Protein AF-A0A5E4QZ12-F1 (afdb_monomer_lite)

Secondary structure (DSSP, 8-state):
-PPPPGGGTTT----S--S-TT-EEEEE-SS-TT-EEEEES---TTS-----TTS-EEEETTEEEE--TT--EEEPPBS-STTS--B---EEEPPSSSPPPTT-----B--TT-EEE-SS-EEE---HHHHHTSPPHHHHHHHHHHHHHT-PBPTTT-PBP---S---SS---TTPPEE-TTT--EE----PPPP-

Radius of gyration: 23.27 Å; chains: 1; bounding box: 55×40×64 Å

Structure (mmCIF, N/CA/C/O backbone):
data_AF-A0A5E4QZ12-F1
#
_entry.id   AF-A0A5E4QZ12-F1
#
loop_
_atom_site.group_PDB
_atom_site.id
_atom_site.type_symbol
_atom_site.label_atom_id
_atom_site.label_alt_id
_atom_site.label_comp_id
_atom_site.label_asym_id
_atom_site.label_entity_id
_atom_site.label_seq_id
_atom_site.pdbx_PDB_ins_code
_atom_site.Cartn_x
_atom_site.Cartn_y
_atom_site.Cartn_z
_atom_site.occupancy
_atom_site.B_iso_or_equiv
_atom_site.auth_seq_id
_atom_site.auth_comp_id
_atom_site.auth_asym_id
_atom_site.auth_atom_id
_atom_site.pdbx_PDB_model_num
ATOM 1 N N . MET A 1 1 ? -0.687 12.364 -1.665 1.00 80.31 1 MET A N 1
ATOM 2 C CA . MET A 1 1 ? -0.370 13.372 -0.634 1.00 80.31 1 MET A CA 1
ATOM 3 C C . MET A 1 1 ? 0.069 12.611 0.592 1.00 80.31 1 MET A C 1
ATOM 5 O O . MET A 1 1 ? -0.496 11.553 0.842 1.00 80.31 1 MET A O 1
ATOM 9 N N . ASP A 1 2 ? 1.090 13.106 1.273 1.00 84.88 2 ASP A N 1
ATOM 10 C CA . ASP A 1 2 ? 1.665 12.486 2.462 1.00 84.88 2 ASP A CA 1
ATOM 11 C C . ASP A 1 2 ? 0.645 12.447 3.596 1.00 84.88 2 ASP A C 1
ATOM 13 O O . ASP A 1 2 ? -0.195 13.345 3.731 1.00 84.88 2 ASP A O 1
ATOM 17 N N . THR A 1 3 ? 0.715 11.392 4.400 1.00 83.56 3 THR A N 1
ATOM 18 C CA . THR A 1 3 ? -0.118 11.253 5.588 1.00 83.56 3 THR A CA 1
ATOM 19 C C . THR A 1 3 ? 0.286 12.317 6.606 1.00 83.56 3 THR A C 1
ATOM 21 O O . THR A 1 3 ? 1.448 12.413 6.999 1.00 83.56 3 THR A O 1
ATOM 24 N N . VAL A 1 4 ? -0.680 13.110 7.066 1.00 79.44 4 VAL A N 1
ATOM 25 C CA . VAL A 1 4 ? -0.488 14.053 8.175 1.00 79.44 4 VAL A CA 1
ATOM 26 C C . VAL A 1 4 ? -0.871 13.351 9.473 1.00 79.44 4 VAL A C 1
ATOM 28 O O . VAL A 1 4 ? -1.908 12.691 9.541 1.00 79.44 4 VAL A O 1
ATOM 31 N N . ALA A 1 5 ? -0.037 13.480 10.504 1.00 72.25 5 ALA A N 1
ATOM 32 C CA . ALA A 1 5 ? -0.354 12.950 11.825 1.00 72.25 5 ALA A CA 1
ATOM 33 C C . ALA A 1 5 ? -1.646 13.594 12.367 1.00 72.25 5 ALA A C 1
ATOM 35 O O . ALA A 1 5 ? -1.855 14.802 12.227 1.00 72.25 5 ALA A O 1
ATOM 36 N N . GLY A 1 6 ? -2.530 12.780 12.953 1.00 61.78 6 GLY A N 1
ATOM 37 C CA . GLY A 1 6 ? -3.892 13.195 13.317 1.00 61.78 6 GLY A CA 1
ATOM 38 C C . GLY A 1 6 ? -3.967 14.335 14.341 1.00 61.78 6 GLY A C 1
ATOM 39 O O . GLY A 1 6 ? -4.944 15.078 14.352 1.00 61.78 6 GLY A O 1
ATOM 40 N N . ASP A 1 7 ? -2.916 14.525 15.139 1.00 61.66 7 ASP A N 1
ATOM 41 C CA . ASP A 1 7 ? -2.742 15.615 16.105 1.00 61.66 7 ASP A CA 1
ATOM 42 C C . ASP A 1 7 ? -2.431 16.979 15.453 1.00 61.66 7 ASP A C 1
ATOM 44 O O . ASP A 1 7 ? -2.497 18.011 16.117 1.00 61.66 7 ASP A O 1
ATOM 48 N N . LYS A 1 8 ? -2.112 17.011 14.151 1.00 56.50 8 LYS A N 1
ATOM 49 C CA . LYS A 1 8 ? -1.691 18.220 13.414 1.00 56.50 8 LYS A CA 1
ATOM 50 C C . LYS A 1 8 ? -2.678 18.677 12.342 1.00 56.50 8 LYS A C 1
ATOM 52 O O . LYS A 1 8 ? -2.334 19.536 11.519 1.00 56.50 8 LYS A O 1
ATOM 57 N N . ASN A 1 9 ? -3.898 18.135 12.344 1.00 52.09 9 ASN A N 1
ATOM 58 C CA . ASN A 1 9 ? -4.944 18.524 11.400 1.00 52.09 9 ASN A CA 1
ATOM 59 C C . ASN A 1 9 ? -5.177 20.048 11.444 1.00 52.09 9 ASN A C 1
ATOM 61 O O . ASN A 1 9 ? -5.643 20.597 12.437 1.00 52.09 9 ASN A O 1
ATOM 65 N N . GLY A 1 10 ? -4.822 20.734 10.353 1.00 56.69 10 GLY A N 1
ATOM 66 C CA . GLY A 1 10 ? -5.035 22.174 10.159 1.00 56.69 10 GLY A CA 1
ATOM 67 C C . GLY A 1 10 ? -3.824 23.087 10.400 1.00 56.69 10 GLY A C 1
ATOM 68 O O . GLY A 1 10 ? -3.845 24.214 9.910 1.00 56.69 10 GLY A O 1
ATOM 69 N N . GLN A 1 11 ? -2.758 22.632 11.073 1.00 55.78 11 GLN A N 1
ATOM 70 C CA . GLN A 1 11 ? -1.600 23.493 11.394 1.00 55.78 11 GLN A CA 1
ATOM 71 C C . GLN A 1 11 ? -0.345 23.223 10.552 1.00 55.78 11 GLN A C 1
ATOM 73 O O . GLN A 1 11 ? 0.511 24.097 10.434 1.00 55.78 11 GLN A O 1
ATOM 78 N N . SER A 1 12 ? -0.227 22.050 9.923 1.00 56.62 12 SER A N 1
ATOM 79 C CA . SER A 1 12 ? 0.957 21.698 9.134 1.00 56.62 12 SER A CA 1
ATOM 80 C C . SER A 1 12 ? 0.598 21.496 7.664 1.00 56.62 12 SER A C 1
ATOM 82 O O . SER A 1 12 ? -0.002 20.493 7.284 1.00 56.62 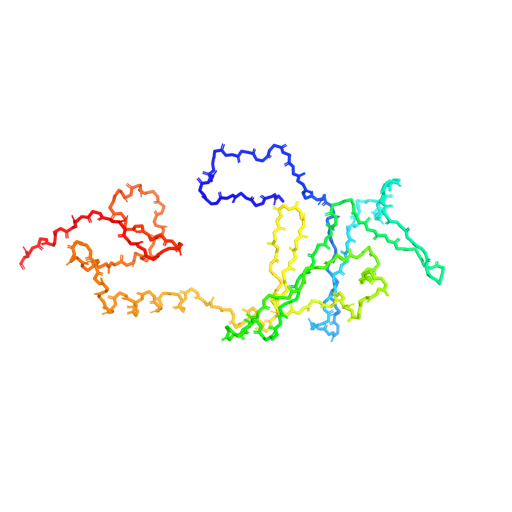12 SER A O 1
ATOM 84 N N . LYS A 1 13 ? 0.955 22.465 6.813 1.00 61.75 13 LYS A N 1
ATOM 85 C CA . LYS A 1 13 ? 0.995 22.237 5.364 1.00 61.75 13 LYS A CA 1
ATOM 86 C C . LYS A 1 13 ? 2.243 21.412 5.073 1.00 61.75 13 LYS A C 1
ATOM 88 O O . LYS A 1 13 ? 3.348 21.877 5.342 1.00 61.75 13 LYS A O 1
ATOM 93 N N . VAL A 1 14 ? 2.080 20.217 4.510 1.00 65.62 14 VAL A N 1
ATOM 94 C CA . VAL A 1 14 ? 3.208 19.465 3.946 1.00 65.62 14 VAL A CA 1
ATOM 95 C C . VAL A 1 14 ? 3.752 20.283 2.773 1.00 65.62 14 VAL A C 1
ATOM 97 O O . VAL A 1 14 ? 3.123 20.366 1.721 1.00 65.62 14 VAL A O 1
ATOM 100 N N . LEU A 1 15 ? 4.878 20.970 2.986 1.00 73.19 15 LEU A N 1
ATOM 101 C CA . LEU A 1 15 ? 5.484 21.857 1.984 1.00 73.19 15 LEU A CA 1
ATOM 102 C C . LEU A 1 15 ? 6.211 21.075 0.883 1.00 73.19 15 LEU A C 1
ATOM 104 O O . LEU A 1 15 ? 6.363 21.578 -0.229 1.00 73.19 15 LEU A O 1
ATOM 108 N N . GLN A 1 16 ? 6.658 19.856 1.188 1.00 82.06 16 GLN A N 1
ATOM 109 C CA . GLN A 1 16 ? 7.371 18.975 0.270 1.00 82.06 16 GLN A CA 1
ATOM 110 C C . GLN A 1 16 ? 6.879 17.543 0.466 1.00 82.06 16 GLN A C 1
ATOM 112 O O . GLN A 1 16 ? 6.862 17.047 1.588 1.00 82.06 16 GLN A O 1
ATOM 117 N N . SER A 1 17 ? 6.458 16.915 -0.629 1.00 88.44 17 SER A N 1
ATOM 118 C CA . SER A 1 17 ? 5.987 15.532 -0.652 1.00 88.44 17 SER A CA 1
ATOM 119 C C . SER A 1 17 ? 7.138 14.602 -1.002 1.00 88.44 17 SER A C 1
ATOM 121 O O . SER A 1 17 ? 7.875 14.882 -1.952 1.00 88.44 17 SER A O 1
ATOM 123 N N . THR A 1 18 ? 7.278 13.497 -0.272 1.00 91.19 18 THR A N 1
ATOM 124 C CA . THR A 1 18 ? 8.224 12.426 -0.629 1.00 91.19 18 THR A CA 1
ATOM 125 C C . THR A 1 18 ? 7.582 11.363 -1.524 1.00 91.19 18 THR A C 1
ATOM 127 O O . THR A 1 18 ? 8.287 10.565 -2.150 1.00 91.19 18 THR A O 1
ATOM 130 N N . ILE A 1 19 ? 6.254 11.408 -1.677 1.00 93.81 19 ILE A N 1
ATOM 131 C CA . ILE A 1 19 ? 5.505 10.519 -2.563 1.00 93.81 19 ILE A CA 1
ATOM 132 C C . ILE A 1 19 ? 5.752 10.902 -4.024 1.00 93.81 19 ILE A C 1
ATOM 134 O O . ILE A 1 19 ? 5.515 12.031 -4.462 1.00 93.81 19 ILE A O 1
ATOM 138 N N . SER A 1 20 ? 6.161 9.916 -4.820 1.00 93.38 20 SER A N 1
ATOM 139 C CA . SER A 1 20 ? 6.307 10.078 -6.267 1.00 93.38 20 SER A CA 1
ATOM 140 C C . SER A 1 20 ? 4.969 10.409 -6.939 1.00 93.38 20 SER A C 1
ATOM 142 O O . SER A 1 20 ? 3.945 9.795 -6.647 1.00 93.38 20 SER A O 1
ATOM 144 N N . ARG A 1 21 ? 4.974 11.331 -7.914 1.00 93.19 21 ARG A N 1
ATOM 145 C CA . ARG A 1 21 ? 3.762 11.724 -8.669 1.00 93.19 21 ARG A CA 1
ATOM 146 C C . ARG A 1 21 ? 3.057 10.527 -9.318 1.00 93.19 21 ARG A C 1
ATOM 148 O O . ARG A 1 21 ? 1.832 10.469 -9.329 1.00 93.19 21 ARG A O 1
ATOM 155 N N . PHE A 1 22 ? 3.842 9.587 -9.838 1.00 95.75 22 PHE A N 1
ATOM 156 C CA . PHE A 1 22 ? 3.384 8.326 -10.412 1.00 95.75 22 PHE A CA 1
ATOM 157 C C . PHE A 1 22 ? 4.062 7.180 -9.649 1.00 95.75 22 PHE A C 1
ATOM 159 O O . PHE A 1 22 ? 5.058 6.630 -10.108 1.00 95.75 22 PHE A O 1
ATOM 166 N N . ALA A 1 23 ? 3.591 6.903 -8.429 1.00 96.12 23 ALA A N 1
ATOM 167 C CA . ALA A 1 23 ? 4.311 6.054 -7.476 1.00 96.12 23 ALA A CA 1
ATOM 168 C C . ALA A 1 23 ? 4.312 4.562 -7.837 1.00 96.12 23 ALA A C 1
ATOM 170 O O . ALA A 1 23 ? 5.370 3.941 -7.846 1.00 96.12 23 ALA A O 1
ATOM 171 N N . CYS A 1 24 ? 3.152 3.989 -8.159 1.00 97.75 24 CYS A N 1
ATOM 172 C CA . CYS A 1 24 ? 3.010 2.562 -8.450 1.00 97.75 24 CYS A CA 1
ATOM 173 C C . CYS A 1 24 ? 1.855 2.288 -9.423 1.00 97.75 24 CYS A C 1
ATOM 175 O O . CYS A 1 24 ? 1.002 3.147 -9.663 1.00 97.75 24 CYS A O 1
ATOM 177 N N . ARG A 1 25 ? 1.794 1.059 -9.938 1.00 97.81 25 ARG A N 1
ATOM 178 C CA . ARG A 1 25 ? 0.661 0.501 -10.689 1.00 97.81 25 ARG A CA 1
ATOM 179 C C . ARG A 1 25 ? 0.135 -0.723 -9.957 1.00 97.81 25 ARG A C 1
ATOM 181 O O . ARG A 1 25 ? 0.924 -1.547 -9.507 1.00 97.81 25 ARG A O 1
ATOM 188 N N . ILE A 1 26 ? -1.185 -0.857 -9.894 1.00 96.81 26 ILE A N 1
ATOM 189 C CA . ILE A 1 26 ? -1.855 -2.093 -9.482 1.00 96.81 26 ILE A CA 1
ATOM 190 C C . ILE A 1 26 ? -2.614 -2.617 -10.696 1.00 96.81 26 ILE A C 1
ATOM 192 O O . ILE A 1 26 ? -3.445 -1.908 -11.263 1.00 96.81 26 ILE A O 1
ATOM 196 N N . ILE A 1 27 ? -2.301 -3.839 -11.114 1.00 95.31 27 ILE A N 1
ATOM 197 C CA . ILE A 1 27 ? -2.904 -4.500 -12.270 1.00 95.31 27 ILE A CA 1
ATOM 198 C C . ILE A 1 27 ? -3.720 -5.679 -11.757 1.00 95.31 27 ILE A C 1
ATOM 200 O O . ILE A 1 27 ? -3.169 -6.598 -11.161 1.00 95.31 27 ILE A O 1
ATOM 204 N N . SER A 1 28 ? -5.027 -5.642 -11.990 1.00 94.12 28 SER A N 1
ATOM 205 C CA . SER A 1 28 ? -5.948 -6.728 -11.658 1.00 94.12 28 SER A CA 1
ATOM 206 C C . SER A 1 28 ? -6.261 -7.536 -12.911 1.00 94.12 28 SER A C 1
ATOM 208 O O . SER A 1 28 ? -6.578 -6.954 -13.956 1.00 94.12 28 SER A O 1
ATOM 210 N N . ASP A 1 29 ? -6.159 -8.860 -12.819 1.00 92.50 29 ASP A N 1
ATOM 211 C CA . ASP A 1 29 ? -6.662 -9.743 -13.865 1.00 92.50 29 ASP A CA 1
ATOM 212 C C . ASP A 1 29 ? -8.197 -9.666 -13.910 1.00 92.50 29 ASP A C 1
ATOM 214 O O . ASP A 1 29 ? -8.889 -9.797 -12.901 1.00 92.50 29 ASP A O 1
ATOM 218 N N . ARG A 1 30 ? -8.746 -9.429 -15.104 1.00 91.88 30 ARG A N 1
ATOM 219 C CA . ARG A 1 30 ? -10.198 -9.315 -15.308 1.00 91.88 30 ARG A CA 1
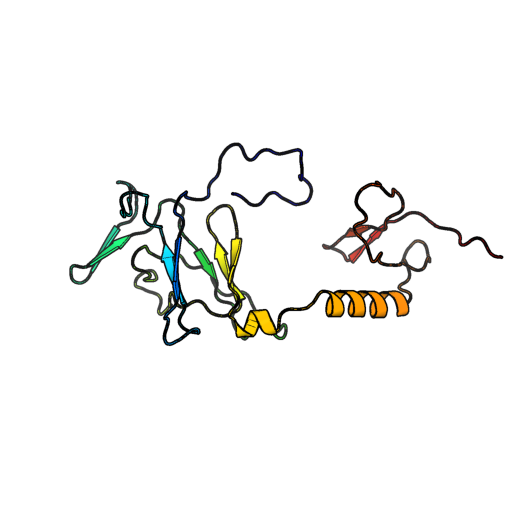ATOM 220 C C . ARG A 1 30 ? -10.914 -10.660 -15.220 1.00 91.88 30 ARG A C 1
ATOM 222 O O . ARG A 1 30 ? -12.121 -10.671 -14.999 1.00 91.88 30 ARG A O 1
ATOM 229 N N . ASN A 1 31 ? -10.189 -11.757 -15.423 1.00 92.88 31 ASN A N 1
ATOM 230 C CA . ASN A 1 31 ? -10.721 -13.115 -15.368 1.00 92.88 31 ASN A CA 1
ATOM 231 C C . ASN A 1 31 ? -10.494 -13.765 -13.997 1.00 92.88 31 ASN A C 1
ATOM 233 O O . ASN A 1 31 ? -11.224 -14.684 -13.637 1.00 92.88 31 ASN A O 1
ATOM 237 N N . ASP A 1 32 ? -9.517 -13.274 -13.230 1.00 88.81 32 ASP A N 1
ATOM 238 C CA . ASP A 1 32 ? -9.215 -13.726 -11.873 1.00 88.81 32 ASP A CA 1
ATOM 239 C C . ASP A 1 32 ? -9.025 -12.526 -10.936 1.00 88.81 32 ASP A C 1
ATOM 241 O O . ASP A 1 32 ? -7.934 -11.979 -10.774 1.00 88.81 32 ASP A O 1
ATOM 245 N N . VAL A 1 33 ? -10.112 -12.130 -10.275 1.00 77.62 33 VAL A N 1
ATOM 246 C CA . VAL A 1 33 ? -10.136 -10.982 -9.353 1.00 77.62 33 VAL A CA 1
ATOM 247 C C . VAL A 1 33 ? -9.221 -11.146 -8.135 1.00 77.62 33 VAL A C 1
ATOM 249 O O . VAL A 1 33 ? -8.932 -10.157 -7.461 1.00 77.62 33 VAL A O 1
ATOM 252 N N . ASN A 1 34 ? -8.751 -12.364 -7.852 1.00 82.06 34 ASN A N 1
ATOM 253 C CA . ASN A 1 34 ? -7.791 -12.621 -6.779 1.00 82.06 34 ASN A CA 1
ATOM 254 C C . ASN A 1 34 ? -6.344 -12.397 -7.233 1.00 82.06 34 ASN A C 1
ATOM 256 O O . ASN A 1 34 ? -5.431 -12.384 -6.409 1.00 82.06 34 ASN A O 1
ATOM 260 N N . ASN A 1 35 ? -6.128 -12.174 -8.529 1.00 90.50 35 ASN A N 1
ATOM 261 C CA . ASN A 1 35 ? -4.815 -11.995 -9.115 1.00 90.50 35 ASN A CA 1
ATOM 262 C C . ASN A 1 35 ? -4.526 -10.519 -9.407 1.00 90.50 35 ASN A C 1
ATOM 264 O O . ASN A 1 35 ? -4.514 -10.061 -10.553 1.00 90.50 35 ASN A O 1
ATOM 268 N N . CYS A 1 36 ? -4.293 -9.763 -8.336 1.00 95.12 36 CYS A N 1
ATOM 269 C CA . CYS A 1 36 ? -3.866 -8.369 -8.407 1.00 95.12 36 CYS A CA 1
ATOM 270 C C . CYS A 1 36 ? -2.363 -8.268 -8.161 1.00 95.12 36 CYS A C 1
ATOM 272 O O . CYS A 1 36 ? -1.870 -8.793 -7.171 1.00 95.12 36 CYS A O 1
ATOM 274 N N . ARG A 1 37 ? -1.633 -7.566 -9.027 1.00 95.69 37 ARG A N 1
ATOM 275 C CA . ARG A 1 37 ? -0.179 -7.387 -8.931 1.00 95.69 37 ARG A CA 1
ATOM 276 C C . ARG A 1 37 ? 0.209 -5.929 -8.788 1.00 95.69 37 ARG A C 1
ATOM 278 O O . ARG A 1 37 ? -0.409 -5.071 -9.416 1.00 95.69 37 ARG A O 1
ATOM 285 N N . ILE A 1 38 ? 1.251 -5.660 -8.011 1.00 96.88 38 ILE A N 1
ATOM 286 C CA . ILE A 1 38 ? 1.839 -4.328 -7.864 1.00 96.88 38 ILE A CA 1
ATOM 287 C C . ILE A 1 38 ? 3.151 -4.197 -8.642 1.00 96.88 38 ILE A C 1
ATOM 289 O O . ILE A 1 38 ? 3.915 -5.147 -8.789 1.00 96.88 38 ILE A O 1
ATOM 293 N N . TYR A 1 39 ? 3.401 -2.996 -9.149 1.00 97.00 39 TYR A N 1
ATOM 294 C CA . TYR A 1 39 ? 4.626 -2.617 -9.841 1.00 97.00 39 TYR A CA 1
ATOM 295 C C . TYR A 1 39 ? 5.038 -1.224 -9.381 1.00 97.00 39 TYR A C 1
ATOM 297 O O . TYR A 1 39 ? 4.177 -0.352 -9.219 1.00 97.00 39 TYR A O 1
ATOM 305 N N . ALA A 1 40 ? 6.337 -0.982 -9.222 1.00 96.69 40 ALA A N 1
ATOM 306 C CA . ALA A 1 40 ? 6.820 0.367 -8.977 1.00 96.69 40 ALA A CA 1
ATOM 307 C C . ALA A 1 40 ? 6.693 1.242 -10.231 1.00 96.69 40 ALA A C 1
ATOM 309 O O . ALA A 1 40 ? 6.643 0.758 -11.371 1.00 96.69 40 ALA A O 1
ATOM 310 N N . ALA A 1 41 ? 6.633 2.549 -9.982 1.00 97.00 41 ALA A N 1
ATOM 311 C CA . ALA A 1 41 ? 6.342 3.606 -10.939 1.00 97.00 41 ALA A CA 1
ATOM 312 C C . ALA A 1 41 ? 4.960 3.507 -11.610 1.00 97.00 41 ALA A C 1
ATOM 314 O O . ALA A 1 41 ? 4.340 2.447 -11.723 1.00 97.00 41 ALA A O 1
ATOM 315 N N . GLY A 1 42 ? 4.487 4.646 -12.104 1.00 96.62 42 GLY A N 1
ATOM 316 C CA . GLY A 1 42 ? 3.348 4.753 -13.006 1.00 96.62 42 GLY A CA 1
ATOM 317 C C . GLY A 1 42 ? 3.725 5.487 -14.285 1.00 96.62 42 GLY A C 1
ATOM 318 O O . GLY A 1 42 ? 4.700 6.237 -14.323 1.00 96.62 42 GLY A O 1
ATOM 319 N N . PHE A 1 43 ? 2.941 5.254 -15.334 1.00 97.19 43 PHE A N 1
ATOM 320 C CA . PHE A 1 43 ? 3.098 5.962 -16.596 1.00 97.19 43 PHE A CA 1
ATOM 321 C C . PHE A 1 43 ? 2.695 7.431 -16.441 1.00 97.19 43 PHE A C 1
ATOM 323 O O . PHE A 1 43 ? 1.654 7.734 -15.853 1.00 97.19 43 PHE A O 1
ATOM 330 N N . ASP A 1 44 ? 3.503 8.330 -16.993 1.00 95.69 44 ASP A N 1
ATOM 331 C CA . ASP A 1 44 ? 3.163 9.744 -17.098 1.00 95.69 44 ASP A CA 1
ATOM 332 C C . ASP A 1 44 ? 2.126 10.013 -18.210 1.00 95.69 44 ASP A C 1
ATOM 334 O O . ASP A 1 44 ? 1.625 9.103 -18.878 1.00 95.69 44 ASP A O 1
ATOM 338 N N . SER A 1 45 ? 1.800 11.288 -18.444 1.00 96.12 45 SER A N 1
ATOM 339 C CA . SER A 1 45 ? 0.879 11.701 -19.516 1.00 96.12 45 SER A CA 1
ATOM 340 C C . SER A 1 45 ? 1.357 11.323 -20.923 1.00 96.12 45 SER A C 1
ATOM 342 O O . SER A 1 45 ? 0.546 11.243 -21.843 1.00 96.12 45 SER A O 1
ATOM 344 N N . SER A 1 46 ? 2.656 11.074 -21.091 1.00 97.19 46 SER A N 1
ATOM 345 C CA . SER A 1 46 ? 3.280 10.637 -22.341 1.00 97.19 46 SER A CA 1
ATOM 346 C C . SER A 1 46 ? 3.351 9.112 -22.452 1.00 97.19 46 SER A C 1
ATOM 348 O O . SER A 1 46 ? 3.920 8.599 -23.412 1.00 97.19 46 SER A O 1
ATOM 350 N N . ARG A 1 47 ? 2.746 8.385 -21.500 1.00 96.75 47 ARG A N 1
ATOM 351 C CA . ARG A 1 47 ? 2.750 6.920 -21.397 1.00 96.75 47 ARG A CA 1
ATOM 352 C C . ARG A 1 47 ? 4.145 6.330 -21.177 1.00 96.75 47 ARG A C 1
ATOM 354 O O . ARG A 1 47 ? 4.399 5.201 -21.585 1.00 96.75 47 ARG A O 1
ATOM 361 N N . ASN A 1 48 ? 5.026 7.065 -20.501 1.00 95.81 48 ASN A N 1
ATOM 362 C CA . ASN A 1 48 ? 6.394 6.638 -20.217 1.00 95.81 48 ASN A CA 1
ATOM 363 C C . ASN A 1 48 ? 6.646 6.485 -18.715 1.00 95.81 48 ASN A C 1
ATOM 365 O O . ASN A 1 48 ? 6.039 7.168 -17.891 1.00 95.81 48 ASN A O 1
ATOM 369 N N . ILE A 1 49 ? 7.581 5.598 -18.367 1.00 96.06 49 ILE A N 1
ATOM 370 C CA . ILE A 1 49 ? 8.189 5.526 -17.036 1.00 96.06 49 ILE A CA 1
ATOM 371 C C . ILE A 1 49 ? 9.618 6.037 -17.170 1.00 96.06 49 ILE A C 1
ATOM 373 O O . ILE A 1 49 ? 10.416 5.475 -17.918 1.00 96.06 49 ILE A O 1
ATOM 377 N N . PHE A 1 50 ? 9.942 7.103 -16.444 1.00 92.75 50 PHE A N 1
ATOM 378 C CA . PHE A 1 50 ? 11.289 7.655 -16.421 1.00 92.75 50 PHE A CA 1
ATOM 379 C C . PHE A 1 50 ? 12.028 7.189 -15.169 1.00 92.75 50 PHE A C 1
ATOM 381 O O . PHE A 1 50 ? 11.646 7.522 -14.047 1.00 92.75 50 PHE A O 1
ATOM 388 N N . LEU A 1 51 ? 13.119 6.453 -15.365 1.00 91.94 51 LEU A N 1
ATOM 389 C CA . LEU A 1 51 ? 14.068 6.134 -14.307 1.00 91.94 51 LEU A CA 1
ATOM 390 C C . LEU A 1 51 ? 15.322 6.979 -14.510 1.00 91.94 51 LEU A C 1
ATOM 392 O O . LEU A 1 51 ? 16.088 6.714 -15.436 1.00 91.94 51 LEU A O 1
ATOM 396 N N . GLY A 1 52 ? 15.555 7.950 -13.626 1.00 85.00 52 GLY A N 1
ATOM 397 C CA . GLY A 1 52 ? 16.708 8.851 -13.715 1.00 85.00 52 GLY A CA 1
ATOM 398 C C . GLY A 1 52 ? 18.059 8.130 -13.693 1.00 85.00 52 GLY A C 1
ATOM 399 O O . GLY A 1 52 ? 18.151 6.964 -13.313 1.00 85.00 52 GLY A O 1
ATOM 400 N N . GLU A 1 53 ? 19.126 8.829 -14.074 1.00 86.69 53 GLU A N 1
ATOM 401 C CA . GLU A 1 53 ? 20.479 8.260 -14.226 1.00 86.69 53 GLU A CA 1
ATOM 402 C C . GLU A 1 53 ? 20.994 7.546 -12.967 1.00 86.69 53 GLU A C 1
ATOM 404 O O . GLU A 1 53 ? 21.693 6.546 -13.065 1.00 86.69 53 GLU A O 1
ATOM 409 N N . LYS A 1 54 ? 20.595 8.021 -11.781 1.00 87.31 54 LYS A N 1
ATOM 410 C CA . LYS A 1 54 ? 20.988 7.448 -10.484 1.00 87.31 54 LYS A CA 1
ATOM 411 C C . LYS A 1 54 ? 20.127 6.270 -10.017 1.00 87.31 54 LYS A C 1
ATOM 413 O O . LYS A 1 54 ? 20.406 5.714 -8.962 1.00 87.31 54 LYS A O 1
ATOM 418 N N . ALA A 1 55 ? 19.057 5.926 -10.732 1.00 89.94 55 ALA A N 1
ATOM 419 C CA . ALA A 1 55 ? 18.224 4.788 -10.353 1.00 89.94 55 ALA A CA 1
ATOM 420 C C . ALA A 1 55 ? 18.939 3.470 -10.667 1.00 89.94 55 ALA A C 1
ATOM 422 O O . ALA A 1 55 ? 19.479 3.306 -11.763 1.00 89.94 55 ALA A O 1
ATOM 423 N N . THR A 1 56 ? 18.877 2.531 -9.724 1.00 91.62 56 THR A N 1
ATOM 424 C CA . THR A 1 56 ? 19.350 1.155 -9.897 1.00 91.62 56 THR A CA 1
ATOM 425 C C . THR A 1 56 ? 18.602 0.507 -11.054 1.00 91.62 56 THR A C 1
ATOM 427 O O . THR A 1 56 ? 17.373 0.474 -11.053 1.00 91.62 56 THR A O 1
ATOM 430 N N . LYS A 1 57 ? 19.342 0.009 -12.044 1.00 91.12 57 LYS A N 1
ATOM 431 C CA . LYS A 1 57 ? 18.822 -0.683 -13.226 1.00 91.12 57 LYS A CA 1
ATOM 432 C C . LYS A 1 57 ? 19.656 -1.927 -13.460 1.00 91.12 57 LYS A C 1
ATOM 434 O O . LYS A 1 57 ? 20.871 -1.889 -13.274 1.00 91.12 57 LYS A O 1
ATOM 439 N N . TRP A 1 58 ? 19.023 -2.998 -13.896 1.00 90.38 58 TRP A N 1
ATOM 440 C CA . TRP A 1 58 ? 19.704 -4.214 -14.315 1.00 90.38 58 TRP A CA 1
ATOM 441 C C . TRP A 1 58 ? 19.042 -4.757 -15.573 1.00 90.38 58 TRP A C 1
ATOM 443 O O . TRP A 1 58 ? 17.964 -4.313 -15.973 1.00 90.38 58 TRP A O 1
ATOM 453 N N . SER A 1 59 ? 19.721 -5.695 -16.222 1.00 88.25 59 SER A N 1
ATOM 454 C CA . SER A 1 59 ? 19.153 -6.436 -17.334 1.00 88.25 59 SER A CA 1
ATOM 455 C C . SER A 1 59 ? 19.388 -7.921 -17.134 1.00 88.25 59 SER A C 1
ATOM 457 O O . SER A 1 59 ? 20.488 -8.338 -16.774 1.00 88.25 59 SER A O 1
ATOM 459 N N . GLU A 1 60 ? 18.340 -8.698 -17.367 1.00 80.69 60 GLU A N 1
ATOM 460 C CA . GLU A 1 60 ? 18.346 -10.152 -17.320 1.00 80.69 60 GLU A CA 1
ATOM 461 C C . GLU A 1 60 ? 17.552 -10.656 -18.529 1.00 80.69 60 GLU A C 1
ATOM 463 O O . GLU A 1 60 ? 16.480 -10.138 -18.825 1.00 80.69 60 GLU A O 1
ATOM 468 N N . ASN A 1 61 ? 18.097 -11.614 -19.285 1.00 84.12 61 ASN A N 1
ATOM 469 C CA . ASN A 1 61 ? 17.454 -12.181 -20.483 1.00 84.12 61 ASN A CA 1
ATOM 470 C C . ASN A 1 61 ? 16.951 -11.147 -21.517 1.00 84.12 61 ASN A C 1
ATOM 472 O O . ASN A 1 61 ? 15.919 -11.351 -22.146 1.00 84.12 61 ASN A O 1
ATOM 476 N N . HIS A 1 62 ? 17.694 -10.052 -21.718 1.00 84.12 62 HIS A N 1
ATOM 477 C CA . HIS A 1 62 ? 17.328 -8.923 -22.593 1.00 84.12 62 HIS A CA 1
ATOM 478 C C . HIS A 1 62 ? 16.128 -8.082 -22.132 1.00 84.12 62 HIS A C 1
ATOM 480 O O . HIS A 1 62 ? 15.750 -7.138 -22.827 1.00 84.12 62 HIS A O 1
ATOM 486 N N . GLU A 1 63 ? 15.575 -8.352 -20.953 1.00 87.38 63 GLU A N 1
ATOM 487 C CA . GLU A 1 63 ? 14.625 -7.461 -20.297 1.00 87.38 63 GLU A CA 1
ATOM 488 C C . GLU A 1 63 ? 15.386 -6.486 -19.395 1.00 87.38 63 GLU A C 1
ATOM 490 O O . GLU A 1 63 ? 16.432 -6.821 -18.832 1.00 87.38 63 GLU A O 1
ATOM 495 N N . ILE A 1 64 ? 14.907 -5.244 -19.311 1.00 89.31 64 ILE A N 1
ATOM 496 C CA . ILE A 1 64 ? 15.470 -4.204 -18.443 1.00 89.31 64 ILE A CA 1
ATOM 497 C C . ILE A 1 64 ? 14.488 -3.964 -17.307 1.00 89.31 64 ILE A C 1
ATOM 499 O O . ILE A 1 64 ? 13.308 -3.710 -17.548 1.00 89.31 64 ILE A O 1
ATOM 503 N N . ASP A 1 65 ? 15.002 -3.965 -16.084 1.00 92.25 65 ASP A N 1
ATOM 504 C CA . ASP A 1 65 ? 14.246 -3.630 -14.886 1.00 92.25 65 ASP A CA 1
ATOM 505 C C . ASP A 1 65 ? 15.030 -2.625 -14.026 1.00 92.25 65 ASP A C 1
ATOM 507 O O . ASP A 1 65 ? 16.197 -2.308 -14.285 1.00 92.25 65 ASP A O 1
ATOM 511 N N . GLY A 1 66 ? 14.374 -2.051 -13.025 1.00 93.06 66 GLY A N 1
ATOM 512 C CA . GLY A 1 66 ? 14.970 -1.067 -12.146 1.00 93.06 66 GLY A CA 1
ATOM 513 C C . GLY A 1 66 ? 14.115 -0.729 -10.936 1.00 93.06 66 GLY A C 1
ATOM 514 O O . GLY A 1 66 ? 12.932 -1.063 -10.851 1.00 93.06 66 GLY A O 1
ATOM 515 N N . LEU A 1 67 ? 14.735 -0.012 -10.004 1.00 93.88 67 LEU A N 1
ATOM 516 C CA . LEU A 1 67 ? 14.089 0.546 -8.821 1.00 93.88 67 LEU A CA 1
ATOM 517 C C . LEU A 1 67 ? 13.838 2.042 -9.012 1.00 93.88 67 LEU A C 1
ATOM 519 O O . LEU A 1 67 ? 14.625 2.764 -9.631 1.00 93.88 67 LEU A O 1
ATOM 523 N N . THR A 1 68 ? 12.729 2.523 -8.461 1.00 94.31 68 THR A N 1
ATOM 524 C CA . THR A 1 68 ? 12.439 3.960 -8.373 1.00 94.31 68 THR A CA 1
ATOM 525 C C . THR A 1 68 ? 13.288 4.623 -7.291 1.00 94.31 68 THR A C 1
ATOM 527 O O . THR A 1 68 ? 13.664 3.973 -6.328 1.00 94.31 68 THR A O 1
ATOM 530 N N . THR A 1 69 ? 13.535 5.932 -7.389 1.00 91.44 69 THR A N 1
ATOM 531 C CA . THR A 1 69 ? 14.425 6.667 -6.465 1.00 91.44 69 THR A CA 1
ATOM 532 C C . THR A 1 69 ? 14.087 6.507 -4.980 1.00 91.44 69 THR A C 1
ATOM 534 O O . THR A 1 69 ? 15.004 6.374 -4.179 1.00 91.44 69 THR A O 1
ATOM 537 N N . ASN A 1 70 ? 12.800 6.508 -4.621 1.00 91.12 70 ASN A N 1
ATOM 538 C CA . ASN A 1 70 ? 12.350 6.390 -3.226 1.00 91.12 70 ASN A CA 1
ATOM 539 C C . ASN A 1 70 ? 11.815 4.988 -2.881 1.00 91.12 70 ASN A C 1
ATOM 541 O O . ASN A 1 70 ? 11.414 4.757 -1.744 1.00 91.12 70 ASN A O 1
ATOM 545 N N . GLY A 1 71 ? 11.792 4.080 -3.860 1.00 93.06 71 GLY A N 1
ATOM 546 C CA . GLY A 1 71 ? 11.203 2.751 -3.730 1.00 93.06 71 GLY A CA 1
ATOM 547 C C . GLY A 1 71 ? 9.674 2.718 -3.608 1.00 93.06 71 GLY A C 1
ATOM 548 O O . GLY A 1 71 ? 9.003 3.716 -3.339 1.00 93.06 71 GLY A O 1
ATOM 549 N N . VAL A 1 72 ? 9.128 1.522 -3.819 1.00 96.19 72 VAL A N 1
ATOM 550 C CA . VAL A 1 72 ? 7.767 1.132 -3.430 1.00 96.19 72 VAL A CA 1
ATOM 551 C C . VAL A 1 72 ? 7.917 -0.130 -2.607 1.00 96.19 72 VAL A C 1
ATOM 553 O O . VAL A 1 72 ? 8.363 -1.150 -3.138 1.00 96.19 72 VAL A O 1
ATOM 556 N N . LEU A 1 73 ? 7.586 -0.060 -1.319 1.00 95.81 73 LEU A N 1
ATOM 557 C CA . LEU A 1 73 ? 7.744 -1.203 -0.428 1.00 95.81 73 LEU A CA 1
ATOM 558 C C . LEU A 1 73 ? 6.406 -1.896 -0.211 1.00 95.81 73 LEU A C 1
ATOM 560 O O . LEU A 1 73 ? 5.376 -1.246 -0.057 1.00 95.81 73 LEU A O 1
ATOM 564 N N . ILE A 1 74 ? 6.428 -3.219 -0.146 1.00 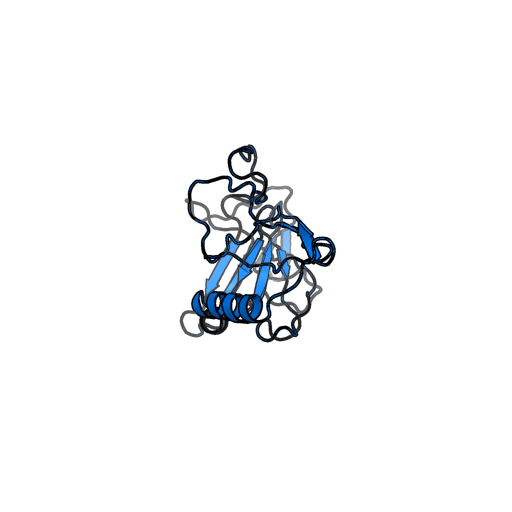95.88 74 ILE A N 1
ATOM 565 C CA . ILE A 1 74 ? 5.292 -4.037 0.249 1.00 95.88 74 ILE A CA 1
ATOM 566 C C . ILE A 1 74 ? 5.645 -4.920 1.434 1.00 95.88 74 ILE A C 1
ATOM 568 O O . ILE A 1 74 ? 6.778 -5.379 1.575 1.00 95.88 74 ILE A O 1
ATOM 572 N N . MET A 1 75 ? 4.653 -5.170 2.276 1.00 95.31 75 MET A N 1
ATOM 573 C CA . MET A 1 75 ? 4.719 -6.151 3.347 1.00 95.31 75 MET A CA 1
ATOM 574 C C . MET A 1 75 ? 3.485 -7.035 3.265 1.00 95.31 75 MET A C 1
ATOM 576 O O . MET A 1 75 ? 2.360 -6.581 3.487 1.00 95.31 75 MET A O 1
ATOM 580 N N . HIS A 1 76 ? 3.699 -8.314 2.974 1.00 94.06 76 HIS A N 1
ATOM 581 C CA . HIS A 1 76 ? 2.653 -9.314 3.128 1.00 94.06 76 HIS A CA 1
ATOM 582 C C . HIS A 1 76 ? 2.553 -9.729 4.600 1.00 94.06 76 HIS A C 1
ATOM 584 O O . HIS A 1 76 ? 3.586 -10.037 5.204 1.00 94.06 76 HIS A O 1
ATOM 590 N N . PRO A 1 77 ? 1.347 -9.772 5.190 1.00 93.81 77 PRO A N 1
ATOM 591 C CA . PRO A 1 77 ? 1.175 -10.386 6.497 1.00 93.81 77 PRO A CA 1
ATOM 592 C C . PRO A 1 77 ? 1.520 -11.880 6.423 1.00 93.81 77 PRO A C 1
ATOM 594 O O . PRO A 1 77 ? 1.386 -12.526 5.378 1.00 93.81 77 PRO A O 1
ATOM 597 N N . ARG A 1 78 ? 1.985 -12.433 7.541 1.00 92.06 78 ARG A N 1
ATOM 598 C CA . ARG A 1 78 ? 2.120 -13.879 7.734 1.00 92.06 78 ARG A CA 1
ATOM 599 C C . ARG A 1 78 ? 0.840 -14.397 8.378 1.00 92.06 78 ARG A C 1
ATOM 601 O O . ARG A 1 78 ? 0.457 -13.880 9.423 1.00 92.06 78 ARG A O 1
ATOM 608 N N . GLY A 1 79 ? 0.243 -15.429 7.787 1.00 90.00 79 GLY A N 1
ATOM 609 C CA . GLY A 1 79 ? -1.084 -15.917 8.173 1.00 90.00 79 GLY A CA 1
ATOM 610 C C . GLY A 1 79 ? -2.212 -15.113 7.523 1.00 90.00 79 GLY A C 1
ATOM 611 O O . GLY A 1 79 ? -1.963 -14.286 6.641 1.00 90.00 79 GLY A O 1
ATOM 612 N N . ASP A 1 80 ? -3.441 -15.367 7.962 1.00 88.44 80 ASP A N 1
ATOM 613 C CA . ASP A 1 80 ? -4.634 -14.692 7.457 1.00 88.44 80 ASP A CA 1
ATOM 614 C C . ASP A 1 80 ? -4.829 -13.346 8.157 1.00 88.44 80 ASP A C 1
ATOM 616 O O . ASP A 1 80 ? -4.828 -13.255 9.384 1.00 88.44 80 ASP A O 1
ATOM 620 N N . PHE A 1 81 ? -4.987 -12.274 7.374 1.00 89.44 81 PHE A N 1
ATOM 621 C CA . PHE A 1 81 ? -5.140 -10.927 7.929 1.00 89.44 81 PHE A CA 1
ATOM 622 C C . PHE A 1 81 ? -6.426 -10.776 8.751 1.00 89.44 81 PHE A C 1
ATOM 624 O O . PHE A 1 81 ? -6.435 -10.140 9.805 1.00 89.44 81 PHE A O 1
ATOM 631 N N . CYS A 1 82 ? -7.524 -11.359 8.274 1.00 85.44 82 CYS A N 1
ATOM 632 C CA . CYS A 1 82 ? -8.766 -11.449 9.031 1.00 85.44 82 CYS A CA 1
ATOM 633 C C . CYS A 1 82 ? -8.666 -12.559 10.085 1.00 85.44 82 CYS A C 1
ATOM 635 O O . CYS A 1 82 ? -8.200 -13.648 9.780 1.00 85.44 82 CYS A O 1
ATOM 637 N N . GLY A 1 83 ? -9.156 -12.299 11.300 1.00 81.12 83 GLY A N 1
ATOM 638 C CA . GLY A 1 83 ? -9.162 -13.272 12.405 1.00 81.12 83 GLY A CA 1
ATOM 639 C C . GLY A 1 83 ? -8.212 -12.929 13.554 1.00 81.12 83 GLY A C 1
ATOM 640 O O . GLY A 1 83 ? -8.396 -13.433 14.652 1.00 81.12 83 GLY A O 1
ATOM 641 N N . GLY A 1 84 ? -7.272 -12.001 13.345 1.00 77.50 84 GLY A N 1
ATOM 642 C CA . GLY A 1 84 ? -6.396 -11.483 14.405 1.00 77.50 84 GLY A CA 1
ATOM 643 C C . GLY A 1 84 ? -5.097 -12.265 14.623 1.00 77.50 84 GLY A C 1
ATOM 644 O O . GLY A 1 84 ? -4.269 -11.826 15.414 1.00 77.50 84 GLY A O 1
ATOM 645 N N . ASP A 1 85 ? -4.879 -13.355 13.885 1.00 85.31 85 ASP A N 1
ATOM 646 C CA . ASP A 1 85 ? -3.680 -14.198 14.005 1.00 85.31 85 ASP A CA 1
ATOM 647 C C . ASP A 1 85 ? -2.511 -13.743 13.109 1.00 85.31 85 ASP A C 1
ATOM 649 O O . ASP A 1 85 ? -1.406 -14.291 13.177 1.00 85.31 85 ASP A O 1
ATOM 653 N N . ALA A 1 86 ? -2.730 -12.741 12.249 1.00 90.19 86 ALA A N 1
ATOM 654 C CA . ALA A 1 86 ? -1.696 -12.241 11.354 1.00 90.19 86 ALA A CA 1
ATOM 655 C C . ALA A 1 86 ? -0.543 -11.562 12.102 1.00 90.19 86 ALA A C 1
ATOM 657 O O . ALA A 1 86 ? -0.733 -10.724 12.982 1.00 90.19 86 ALA A O 1
ATOM 658 N N . THR A 1 87 ? 0.680 -11.850 11.655 1.00 93.31 87 THR A N 1
ATOM 659 C CA . THR A 1 87 ? 1.895 -11.158 12.109 1.00 93.31 87 THR A CA 1
ATOM 660 C C . THR A 1 87 ? 2.565 -10.411 10.961 1.00 93.31 87 THR A C 1
ATOM 662 O O . THR A 1 87 ? 2.382 -10.742 9.786 1.00 93.31 87 THR A O 1
ATOM 665 N N . CYS A 1 88 ? 3.359 -9.386 11.279 1.00 91.94 88 CYS A N 1
ATOM 666 C CA . CYS A 1 88 ? 4.082 -8.623 10.264 1.00 91.94 88 CYS A CA 1
ATOM 667 C C . CYS A 1 88 ? 5.091 -9.508 9.518 1.00 91.94 88 CYS A C 1
ATOM 669 O O . CYS A 1 88 ? 5.940 -10.173 10.122 1.00 91.94 88 CYS A O 1
ATOM 671 N N . GLY A 1 89 ? 5.011 -9.494 8.189 1.00 91.81 89 GLY A N 1
ATOM 672 C CA . GLY A 1 89 ? 6.066 -10.020 7.334 1.00 91.81 89 GLY A CA 1
ATOM 673 C C . GLY A 1 89 ? 7.226 -9.033 7.179 1.00 91.81 89 GLY A C 1
ATOM 674 O O . GLY A 1 89 ? 7.221 -7.948 7.760 1.00 91.81 89 GLY A O 1
ATOM 675 N N . PRO A 1 90 ? 8.253 -9.400 6.401 1.00 92.00 90 PRO A N 1
ATOM 676 C CA . PRO A 1 90 ? 9.304 -8.463 6.039 1.00 92.00 90 PRO A CA 1
ATOM 677 C C . PRO A 1 90 ? 8.806 -7.428 5.016 1.00 92.00 90 PRO A C 1
ATOM 679 O O . PRO A 1 90 ? 7.968 -7.738 4.170 1.00 92.00 90 PRO A O 1
ATOM 682 N N . TRP A 1 91 ? 9.371 -6.219 5.065 1.00 93.31 91 TRP A N 1
ATOM 683 C CA . TRP A 1 91 ? 9.213 -5.211 4.012 1.00 93.31 91 TRP A CA 1
ATOM 684 C C . TRP A 1 91 ? 10.137 -5.496 2.834 1.00 93.31 91 TRP A C 1
ATOM 686 O O . TRP A 1 91 ? 11.287 -5.911 3.021 1.00 93.31 91 TRP A O 1
ATOM 696 N N . ARG A 1 92 ? 9.617 -5.272 1.627 1.00 92.00 92 ARG A N 1
ATOM 697 C CA . ARG A 1 92 ? 10.233 -5.680 0.364 1.00 92.00 92 ARG A CA 1
ATOM 698 C C . ARG A 1 92 ? 10.025 -4.639 -0.701 1.00 92.00 92 ARG A C 1
ATOM 700 O O . ARG A 1 92 ? 8.919 -4.147 -0.865 1.00 92.00 92 ARG A O 1
ATOM 707 N N . GLU A 1 93 ? 11.075 -4.326 -1.437 1.00 93.50 93 GLU A N 1
ATOM 708 C CA . GLU A 1 93 ? 10.982 -3.365 -2.523 1.00 93.50 93 GLU A CA 1
ATOM 709 C C . GLU A 1 93 ? 10.488 -4.036 -3.807 1.00 93.50 93 GLU A C 1
ATOM 711 O O . GLU A 1 93 ? 10.972 -5.098 -4.194 1.00 93.50 93 GLU A O 1
ATOM 716 N N . THR A 1 94 ? 9.503 -3.413 -4.451 1.00 93.75 94 THR A N 1
ATOM 717 C CA . THR A 1 94 ? 8.954 -3.837 -5.742 1.00 93.75 94 THR A CA 1
ATOM 718 C C . THR A 1 94 ? 9.681 -3.103 -6.866 1.00 93.75 94 THR A C 1
ATOM 720 O O . THR A 1 94 ? 9.822 -1.881 -6.807 1.00 93.75 94 THR A O 1
ATOM 723 N N . SER A 1 95 ? 10.110 -3.812 -7.910 1.00 94.38 95 SER A N 1
ATOM 724 C CA . SER A 1 95 ? 10.710 -3.192 -9.097 1.00 94.38 95 SER A CA 1
ATOM 725 C C . SER A 1 95 ? 9.673 -2.633 -10.081 1.00 94.38 95 SER A C 1
ATOM 727 O O . SER A 1 95 ? 8.461 -2.832 -9.942 1.00 94.38 95 SER A O 1
ATOM 729 N N . VAL A 1 96 ? 10.136 -1.936 -11.122 1.00 95.19 96 VAL A N 1
ATOM 730 C CA . VAL A 1 96 ? 9.272 -1.458 -12.217 1.00 95.19 96 VAL A CA 1
ATOM 731 C C . VAL A 1 96 ? 8.689 -2.618 -13.034 1.00 95.19 96 VAL A C 1
ATOM 733 O O . VAL A 1 96 ? 7.540 -2.534 -13.483 1.00 95.19 96 VAL A O 1
ATOM 736 N N . GLY A 1 97 ? 9.450 -3.697 -13.204 1.00 92.06 97 GLY A N 1
ATOM 737 C CA . GLY A 1 97 ? 9.046 -4.957 -13.827 1.00 92.06 97 GLY A CA 1
ATOM 738 C C . GLY A 1 97 ? 8.216 -5.860 -12.913 1.00 92.06 97 GLY A C 1
ATOM 739 O O . GLY A 1 97 ? 7.609 -6.816 -13.386 1.00 92.06 97 GLY A O 1
ATOM 740 N N . GLY A 1 98 ? 8.112 -5.530 -11.621 1.00 88.12 98 GLY A N 1
ATOM 741 C CA . GLY A 1 98 ? 7.341 -6.294 -10.638 1.00 88.12 98 GLY A CA 1
ATOM 742 C C . GLY A 1 98 ? 8.077 -7.518 -10.093 1.00 88.12 98 GLY A C 1
ATOM 743 O O . GLY A 1 98 ? 7.471 -8.329 -9.399 1.00 88.12 98 GLY A O 1
ATOM 744 N N . ALA A 1 99 ? 9.367 -7.657 -10.386 1.00 76.19 99 ALA A N 1
ATOM 745 C CA . ALA A 1 99 ? 10.219 -8.628 -9.724 1.00 76.19 99 ALA A CA 1
ATOM 746 C C . ALA A 1 99 ? 10.597 -8.121 -8.321 1.00 76.19 99 ALA A C 1
ATOM 748 O O . ALA A 1 99 ? 10.814 -6.924 -8.102 1.00 76.19 99 ALA A O 1
ATOM 749 N N . GLY A 1 100 ? 10.693 -9.039 -7.358 1.00 66.06 100 GLY A N 1
ATOM 750 C CA . GLY A 1 100 ? 11.530 -8.805 -6.183 1.00 66.06 100 GLY A CA 1
ATOM 751 C C . GLY A 1 100 ? 13.003 -8.812 -6.599 1.00 66.06 100 GLY A C 1
ATOM 752 O O . GLY A 1 100 ? 13.347 -9.293 -7.679 1.00 66.06 100 GLY A O 1
ATOM 753 N N . LEU A 1 101 ? 13.897 -8.294 -5.753 1.00 58.31 101 LEU A N 1
ATOM 754 C CA . LEU A 1 101 ? 15.337 -8.453 -5.985 1.00 58.31 101 LEU A CA 1
ATOM 755 C C . LEU A 1 101 ? 15.672 -9.945 -6.244 1.00 58.31 101 LEU A C 1
ATOM 757 O O . LEU A 1 101 ? 15.104 -10.796 -5.554 1.00 58.31 101 LEU A O 1
ATOM 761 N N . PRO A 1 102 ? 16.606 -10.278 -7.162 1.00 53.41 102 PRO A N 1
ATOM 762 C CA . PRO A 1 102 ? 16.812 -11.632 -7.712 1.00 53.41 102 PRO A CA 1
ATOM 763 C C . PRO A 1 102 ? 17.071 -12.786 -6.722 1.00 53.41 102 PRO A C 1
ATOM 765 O O . PRO A 1 102 ? 17.210 -13.929 -7.146 1.00 53.41 102 PRO A O 1
ATOM 768 N N . CYS A 1 103 ? 17.179 -12.533 -5.412 1.00 48.19 103 CYS A N 1
ATOM 769 C CA . CYS A 1 103 ? 17.498 -13.549 -4.406 1.00 48.19 103 CYS A CA 1
ATOM 770 C C . CYS A 1 103 ? 16.334 -13.955 -3.487 1.00 48.19 103 CYS A C 1
ATOM 772 O O . CYS A 1 103 ? 16.545 -14.735 -2.558 1.00 48.19 103 CYS A O 1
ATOM 774 N N . GLN A 1 104 ? 15.110 -13.466 -3.716 1.00 55.16 104 GLN A N 1
ATOM 775 C CA . GLN A 1 104 ? 13.968 -13.780 -2.851 1.00 55.16 104 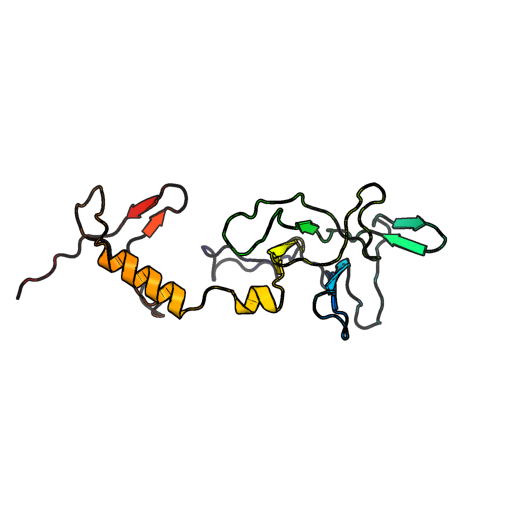GLN A CA 1
ATOM 776 C C . GLN A 1 104 ? 12.809 -14.343 -3.678 1.00 55.16 104 GLN A C 1
ATOM 778 O O . GLN A 1 104 ? 12.364 -13.718 -4.634 1.00 55.16 104 GLN A O 1
ATOM 783 N N . ALA A 1 105 ? 12.339 -15.545 -3.318 1.00 58.81 105 ALA A N 1
ATOM 784 C CA . ALA A 1 105 ? 11.200 -16.246 -3.924 1.00 58.81 105 ALA A CA 1
ATOM 785 C C . ALA A 1 105 ? 9.867 -15.558 -3.579 1.00 58.81 105 ALA A C 1
ATOM 787 O O . ALA A 1 105 ? 8.963 -16.145 -2.984 1.00 58.81 105 ALA A O 1
ATOM 788 N N . GLU A 1 106 ? 9.779 -14.272 -3.882 1.00 69.31 106 GLU A N 1
ATOM 789 C CA . GLU A 1 106 ? 8.714 -13.394 -3.446 1.00 69.31 106 GLU A CA 1
ATOM 790 C C . GLU A 1 106 ? 7.961 -12.843 -4.649 1.00 69.31 106 GLU A C 1
ATOM 792 O O . GLU A 1 106 ? 8.502 -12.646 -5.736 1.00 69.31 106 GLU A O 1
ATOM 797 N N . THR A 1 107 ? 6.659 -12.678 -4.459 1.00 87.00 107 THR A N 1
ATOM 798 C CA . THR A 1 107 ? 5.715 -12.366 -5.522 1.00 87.00 107 THR A CA 1
ATOM 799 C C . THR A 1 107 ? 5.211 -10.945 -5.361 1.00 87.00 107 THR A C 1
ATOM 801 O O . THR A 1 107 ? 5.001 -10.478 -4.249 1.00 87.00 107 THR A O 1
ATOM 804 N N . ASN A 1 108 ? 4.954 -10.271 -6.476 1.00 92.56 108 ASN A N 1
ATOM 805 C CA . ASN A 1 108 ? 4.249 -8.997 -6.482 1.00 92.56 108 ASN A CA 1
ATOM 806 C C . ASN A 1 108 ? 2.720 -9.150 -6.486 1.00 92.56 108 ASN A C 1
ATOM 808 O O . ASN A 1 108 ? 2.009 -8.163 -6.673 1.00 92.56 108 ASN A O 1
ATOM 812 N N . VAL A 1 109 ? 2.199 -10.370 -6.320 1.00 94.25 109 VAL A N 1
ATOM 813 C CA . VAL A 1 109 ? 0.763 -10.626 -6.183 1.00 94.25 109 VAL A CA 1
ATOM 814 C C . VAL A 1 109 ? 0.303 -10.179 -4.793 1.00 94.25 109 VAL A C 1
ATOM 816 O O . VAL A 1 109 ? 0.735 -10.707 -3.769 1.00 94.25 109 VAL A O 1
ATOM 819 N N . LEU A 1 110 ? -0.593 -9.197 -4.758 1.00 94.69 110 LEU A N 1
ATOM 820 C CA . LEU A 1 110 ? -1.160 -8.622 -3.547 1.00 94.69 110 LEU A CA 1
ATOM 821 C C . LEU A 1 110 ? -2.083 -9.624 -2.847 1.00 94.69 110 LEU A C 1
ATOM 823 O O . LEU A 1 110 ? -3.031 -10.141 -3.433 1.00 94.69 110 LEU A O 1
ATOM 827 N N . ARG A 1 111 ? -1.835 -9.838 -1.555 1.00 92.50 111 ARG A N 1
ATOM 828 C CA . ARG A 1 111 ? -2.659 -10.667 -0.660 1.00 92.50 111 ARG A CA 1
ATOM 829 C C . ARG A 1 111 ? -3.493 -9.786 0.254 1.00 92.50 111 ARG A C 1
ATOM 831 O O . ARG A 1 111 ? -3.064 -8.671 0.556 1.00 92.50 111 ARG A O 1
ATOM 838 N N . ASP A 1 112 ? -4.649 -10.263 0.711 1.00 93.94 112 ASP A N 1
ATOM 839 C CA . ASP A 1 112 ? -5.460 -9.506 1.671 1.00 93.94 112 ASP A CA 1
ATOM 840 C C . ASP A 1 112 ? -4.616 -9.083 2.882 1.00 93.94 112 ASP A C 1
ATOM 842 O O . ASP A 1 112 ? -3.852 -9.879 3.426 1.00 93.94 112 ASP A O 1
ATOM 846 N N . GLY A 1 113 ? -4.689 -7.803 3.246 1.00 94.19 113 GLY A N 1
ATOM 847 C CA . GLY A 1 113 ? -3.874 -7.246 4.321 1.00 94.19 113 GLY A CA 1
ATOM 848 C C . GLY A 1 113 ? -2.470 -6.787 3.926 1.00 94.19 113 GLY A C 1
ATOM 849 O O . GLY A 1 113 ? -1.715 -6.362 4.798 1.00 94.19 113 GLY A O 1
ATOM 850 N N . THR A 1 114 ? -2.091 -6.852 2.645 1.00 95.69 114 THR A N 1
ATOM 851 C CA . THR A 1 114 ? -0.787 -6.335 2.193 1.00 95.69 114 THR A CA 1
ATOM 852 C C . THR A 1 114 ? -0.685 -4.839 2.477 1.00 95.69 114 THR A C 1
ATOM 854 O O . THR A 1 114 ? -1.539 -4.064 2.046 1.00 95.69 114 THR A O 1
ATOM 857 N N . MET A 1 115 ? 0.374 -4.422 3.168 1.00 97.25 115 MET A N 1
ATOM 858 C CA . MET A 1 115 ? 0.699 -3.007 3.346 1.00 97.25 115 MET A CA 1
ATOM 859 C C . MET A 1 115 ? 1.615 -2.542 2.216 1.00 97.25 115 MET A C 1
ATOM 861 O O . MET A 1 115 ? 2.522 -3.271 1.822 1.00 97.25 115 MET A O 1
ATOM 865 N N . ILE A 1 116 ? 1.375 -1.339 1.697 1.00 98.00 116 ILE A N 1
ATOM 866 C CA . ILE A 1 116 ? 2.124 -0.736 0.589 1.00 98.00 116 ILE A CA 1
ATOM 867 C C . ILE A 1 116 ? 2.629 0.632 1.045 1.00 98.00 116 ILE A C 1
ATOM 869 O O . ILE A 1 116 ? 1.825 1.531 1.273 1.00 98.00 116 ILE A O 1
ATOM 873 N N . ASP A 1 117 ? 3.938 0.805 1.168 1.00 97.69 117 ASP A N 1
ATOM 874 C CA . ASP A 1 117 ? 4.571 2.080 1.500 1.00 97.69 117 ASP A CA 1
ATOM 875 C C . ASP A 1 117 ? 5.003 2.810 0.221 1.00 97.69 117 ASP A C 1
ATOM 877 O O . ASP A 1 117 ? 5.748 2.276 -0.607 1.00 97.69 117 ASP A O 1
ATOM 881 N N . LEU A 1 118 ? 4.510 4.040 0.066 1.00 97.38 118 LEU A N 1
ATOM 882 C CA . LEU A 1 118 ? 4.791 4.941 -1.051 1.00 97.38 118 LEU A CA 1
ATOM 883 C C . LEU A 1 118 ? 5.727 6.094 -0.657 1.00 97.38 118 LEU A C 1
ATOM 885 O O . LEU A 1 118 ? 5.706 7.143 -1.305 1.00 97.38 118 LEU A O 1
ATOM 889 N N . CYS A 1 119 ? 6.521 5.910 0.403 1.00 94.81 119 CYS A N 1
ATOM 890 C CA . CYS A 1 119 ? 7.467 6.882 0.940 1.00 94.81 119 CYS A CA 1
ATOM 891 C C . CYS A 1 119 ? 6.763 8.194 1.314 1.00 94.81 119 CYS A C 1
ATOM 893 O O . CYS A 1 119 ? 7.013 9.248 0.737 1.00 94.81 119 CYS A O 1
ATOM 895 N N . GLY A 1 120 ? 5.819 8.118 2.249 1.00 93.00 120 GLY A N 1
ATOM 896 C CA . GLY A 1 120 ? 5.051 9.276 2.735 1.00 93.00 120 GLY A CA 1
ATOM 897 C C . GLY A 1 120 ? 3.582 8.959 3.001 1.00 93.00 120 GLY A C 1
ATOM 898 O O . GLY A 1 120 ? 2.919 9.665 3.758 1.00 93.00 120 GLY A O 1
ATOM 899 N N . ALA A 1 121 ? 3.073 7.870 2.427 1.00 93.75 121 ALA A N 1
ATOM 900 C CA . ALA A 1 121 ? 1.793 7.280 2.792 1.00 93.75 121 ALA A CA 1
ATOM 901 C C . ALA A 1 121 ? 1.891 5.756 2.732 1.00 93.75 121 ALA A C 1
ATOM 903 O O . ALA A 1 121 ? 2.535 5.207 1.838 1.00 93.75 121 ALA A O 1
ATOM 904 N N . THR A 1 122 ? 1.197 5.090 3.650 1.00 96.44 122 THR A N 1
ATOM 905 C CA . THR A 1 122 ? 1.058 3.636 3.652 1.00 96.44 122 THR A CA 1
ATOM 906 C C . THR A 1 122 ? -0.384 3.272 3.332 1.00 96.44 122 THR A C 1
ATOM 908 O O . THR A 1 122 ? -1.311 3.729 3.999 1.00 96.44 122 THR A O 1
ATOM 911 N N . LEU A 1 123 ? -0.579 2.461 2.298 1.00 97.12 123 LEU A N 1
ATOM 912 C CA . LEU A 1 123 ? -1.875 1.939 1.888 1.00 97.12 123 LEU A CA 1
ATOM 913 C C . LEU A 1 123 ? -2.062 0.526 2.441 1.00 97.12 123 LEU A C 1
ATOM 915 O O . LEU A 1 123 ? -1.108 -0.246 2.527 1.00 97.12 123 LEU A O 1
ATOM 919 N N . LEU A 1 124 ? -3.304 0.173 2.761 1.00 95.56 124 LEU A N 1
ATOM 920 C CA . LEU A 1 124 ? -3.708 -1.196 3.064 1.00 95.56 124 LEU A CA 1
ATOM 921 C C . LEU A 1 124 ? -4.463 -1.763 1.861 1.00 95.56 124 LEU A C 1
ATOM 923 O O . LEU A 1 124 ? -5.519 -1.248 1.491 1.00 95.56 124 LEU A O 1
ATOM 927 N N . TRP A 1 125 ? -3.946 -2.832 1.263 1.00 95.62 125 TRP A N 1
ATOM 928 C CA . TRP A 1 125 ? -4.669 -3.594 0.255 1.00 95.62 125 TRP A CA 1
ATOM 929 C C . TRP A 1 125 ? -5.657 -4.551 0.922 1.00 95.62 125 TRP A C 1
ATOM 931 O O . TRP A 1 125 ? -5.293 -5.352 1.786 1.00 95.62 125 TRP A O 1
ATOM 941 N N . ARG A 1 126 ? -6.912 -4.490 0.477 1.00 94.06 126 ARG A N 1
ATOM 942 C CA . ARG A 1 126 ? -7.967 -5.428 0.860 1.00 94.06 126 ARG A CA 1
ATOM 943 C C . ARG A 1 126 ? -8.427 -6.182 -0.375 1.00 94.06 126 ARG A C 1
ATOM 945 O O . ARG A 1 126 ? -8.722 -5.556 -1.394 1.00 94.06 126 ARG A O 1
ATOM 952 N N . SER A 1 127 ? -8.510 -7.506 -0.285 1.00 92.25 127 SER A N 1
ATOM 953 C CA . SER A 1 127 ? -9.197 -8.288 -1.315 1.00 92.25 127 SER A CA 1
ATOM 954 C C . SER A 1 127 ? -10.694 -7.964 -1.289 1.00 92.25 127 SER A C 1
ATOM 956 O O . SER A 1 127 ? -11.211 -7.426 -0.307 1.00 92.25 127 SER A O 1
ATOM 958 N N . ALA A 1 128 ? -11.424 -8.294 -2.357 1.00 89.94 128 ALA A N 1
ATOM 959 C CA . ALA A 1 128 ? -12.873 -8.091 -2.377 1.00 89.94 128 ALA A CA 1
ATOM 960 C C . ALA A 1 128 ? -13.580 -8.878 -1.256 1.00 89.94 128 ALA A C 1
ATOM 962 O O . ALA A 1 128 ? -14.555 -8.399 -0.683 1.00 89.94 128 ALA A O 1
ATOM 963 N N . GLU A 1 129 ? -13.082 -10.071 -0.933 1.00 88.69 129 GLU A N 1
ATOM 964 C CA . GLU A 1 129 ? -13.557 -10.881 0.190 1.00 88.69 129 GLU A CA 1
ATOM 965 C C . GLU A 1 129 ? -13.183 -10.260 1.538 1.00 88.69 129 GLU A C 1
ATOM 967 O O . GLU A 1 129 ? -14.052 -10.066 2.386 1.00 88.69 129 GLU A O 1
ATOM 972 N N . GLY A 1 130 ? -11.922 -9.856 1.709 1.00 89.25 130 GLY A N 1
ATOM 973 C CA . GLY A 1 130 ? -11.467 -9.178 2.916 1.00 89.25 130 GLY A CA 1
ATOM 974 C C . GLY A 1 130 ? -12.293 -7.924 3.186 1.00 89.25 130 GLY A C 1
ATOM 975 O O . GLY A 1 130 ? -12.770 -7.721 4.298 1.00 89.25 130 GLY A O 1
ATOM 976 N N . LEU A 1 131 ? -12.544 -7.100 2.169 1.00 88.75 131 LEU A N 1
ATOM 977 C CA . LEU A 1 131 ? -13.353 -5.892 2.318 1.00 88.75 131 LEU A CA 1
ATOM 978 C C . LEU A 1 131 ? -14.807 -6.196 2.715 1.00 88.75 131 LEU A C 1
ATOM 980 O O . LEU A 1 131 ? -15.372 -5.462 3.522 1.00 88.75 131 LEU A O 1
ATOM 984 N N . LYS A 1 132 ? -15.409 -7.277 2.198 1.00 88.19 132 LYS A N 1
ATOM 985 C CA . LYS A 1 132 ? -16.751 -7.728 2.624 1.00 88.19 132 LYS A CA 1
ATOM 986 C C . LYS A 1 132 ? -16.780 -8.160 4.090 1.00 88.19 132 LYS A C 1
ATOM 988 O O . LYS A 1 132 ? -17.794 -7.960 4.747 1.00 88.19 132 LYS A O 1
ATOM 993 N N . ASN A 1 133 ? -15.672 -8.709 4.582 1.00 85.38 133 ASN A N 1
ATOM 994 C CA . ASN A 1 133 ? -15.500 -9.158 5.964 1.00 85.38 133 ASN A CA 1
ATOM 995 C C . ASN A 1 133 ? -14.900 -8.075 6.881 1.00 85.38 133 ASN A C 1
ATOM 997 O O . ASN A 1 133 ? -14.534 -8.361 8.020 1.00 85.38 133 ASN A O 1
ATOM 1001 N N . SER A 1 134 ? -14.740 -6.837 6.402 1.00 85.69 134 SER A N 1
ATOM 1002 C CA . SER A 1 134 ? -14.245 -5.739 7.232 1.00 85.69 134 SER A CA 1
ATOM 1003 C C . SER A 1 134 ? -15.302 -5.301 8.258 1.00 85.69 134 SER A C 1
ATOM 1005 O O . SER A 1 134 ? -16.489 -5.293 7.929 1.00 85.69 134 SER A O 1
ATOM 1007 N N . PRO A 1 135 ? -14.887 -4.879 9.473 1.00 85.75 135 PRO A N 1
ATOM 1008 C CA . PRO A 1 135 ? -15.809 -4.374 10.483 1.00 85.75 135 PRO A CA 1
ATOM 1009 C C . PRO A 1 135 ? -16.680 -3.244 9.939 1.00 85.75 135 PRO A C 1
ATOM 1011 O O . PRO A 1 135 ? -16.191 -2.296 9.317 1.00 85.75 135 PRO A O 1
ATOM 1014 N N . THR A 1 136 ? -17.979 -3.331 10.189 1.00 87.88 136 THR A N 1
ATOM 1015 C CA . THR A 1 136 ? -18.934 -2.294 9.821 1.00 87.88 136 THR A CA 1
ATOM 1016 C C . THR A 1 136 ? -19.072 -1.268 10.939 1.00 87.88 136 THR A C 1
ATOM 1018 O O . THR A 1 136 ? -18.739 -1.503 12.100 1.00 87.88 136 THR A O 1
ATOM 1021 N N . LYS A 1 137 ? -19.649 -0.108 10.609 1.00 86.69 137 LYS A N 1
ATOM 1022 C CA . LYS A 1 137 ? -20.014 0.892 11.619 1.00 86.69 137 LYS A CA 1
ATOM 1023 C C . LYS A 1 137 ? -20.927 0.311 12.708 1.00 86.69 137 LYS A C 1
ATOM 1025 O O . LYS A 1 137 ? -20.792 0.689 13.863 1.00 86.69 137 LYS A O 1
ATOM 1030 N N . ARG A 1 138 ? -21.823 -0.613 12.343 1.00 89.06 138 ARG A N 1
ATOM 1031 C CA . ARG A 1 138 ? -22.734 -1.269 13.289 1.00 89.06 138 ARG A CA 1
ATOM 1032 C C . ARG A 1 138 ? -21.980 -2.172 14.257 1.00 89.06 138 ARG A C 1
ATOM 1034 O O . ARG A 1 138 ? -22.299 -2.160 15.436 1.00 89.06 138 ARG A O 1
ATOM 1041 N N . ASP A 1 139 ? -20.968 -2.892 13.774 1.00 88.88 139 ASP A N 1
ATOM 1042 C CA . ASP A 1 139 ? -20.125 -3.735 14.630 1.00 88.88 139 ASP A CA 1
ATOM 1043 C C . ASP A 1 139 ? -19.364 -2.873 15.645 1.00 88.88 139 ASP A C 1
ATOM 1045 O O . ASP A 1 139 ? -19.332 -3.186 16.830 1.00 88.88 139 ASP A O 1
ATOM 1049 N N . LEU A 1 140 ? -18.826 -1.729 15.205 1.00 86.69 140 LEU A N 1
ATOM 1050 C CA . LEU A 1 140 ? -18.170 -0.768 16.097 1.00 86.69 140 LEU A CA 1
ATOM 1051 C C . LEU A 1 140 ? -19.138 -0.178 17.132 1.00 86.69 140 LEU A C 1
ATOM 1053 O O . LEU A 1 140 ? -18.790 -0.073 18.304 1.00 86.69 140 LEU A O 1
ATOM 1057 N N . GLU A 1 141 ? -20.349 0.201 16.719 1.00 88.75 141 GLU A N 1
ATOM 1058 C CA . GLU A 1 141 ? -21.385 0.705 17.630 1.00 88.75 141 GLU A CA 1
ATOM 1059 C C . GLU A 1 141 ? -21.811 -0.363 18.649 1.00 88.75 141 GLU A C 1
ATOM 1061 O O . GLU A 1 141 ? -21.941 -0.049 19.830 1.00 88.75 141 GLU A O 1
ATOM 1066 N N . ALA A 1 142 ? -21.946 -1.623 18.228 1.00 90.69 142 ALA A N 1
ATOM 1067 C CA . ALA A 1 142 ? -22.269 -2.736 19.117 1.00 90.69 142 ALA A CA 1
ATOM 1068 C C . ALA A 1 142 ? -21.163 -2.990 20.156 1.00 90.69 142 ALA A C 1
ATOM 1070 O O . ALA A 1 142 ? -21.468 -3.174 21.332 1.00 90.69 142 ALA A O 1
ATOM 1071 N N . LEU A 1 143 ? -19.888 -2.924 19.758 1.00 88.69 143 LEU A N 1
ATOM 1072 C CA . LEU A 1 143 ? -18.756 -3.035 20.688 1.00 88.69 143 LEU A CA 1
ATOM 1073 C C . LEU A 1 143 ? -18.705 -1.865 21.681 1.00 88.69 143 LEU A C 1
ATOM 1075 O O . LEU A 1 143 ? -18.396 -2.060 22.856 1.00 88.69 143 LEU A O 1
ATOM 1079 N N . VAL A 1 144 ? -19.028 -0.644 21.236 1.00 87.94 144 VAL A N 1
ATOM 1080 C CA . VAL A 1 144 ? -19.159 0.518 22.132 1.00 87.94 144 VAL A CA 1
ATOM 1081 C C . VAL A 1 144 ? -20.291 0.304 23.139 1.00 87.94 144 VAL A C 1
ATOM 1083 O O . VAL A 1 144 ? -20.139 0.648 24.312 1.00 87.94 144 VAL A O 1
ATOM 1086 N N . ASP A 1 145 ? -21.411 -0.274 22.707 1.00 89.44 145 ASP A N 1
ATOM 1087 C CA . ASP A 1 145 ? -22.550 -0.569 23.575 1.00 89.44 145 ASP A CA 1
ATOM 1088 C C . ASP A 1 145 ? -22.217 -1.646 24.610 1.00 89.44 145 ASP A C 1
ATOM 1090 O O . ASP A 1 145 ? -22.508 -1.457 25.792 1.00 89.44 145 ASP A O 1
ATOM 1094 N N . GLU A 1 146 ? -21.552 -2.724 24.197 1.00 92.81 146 GLU A N 1
ATOM 1095 C CA . GLU A 1 146 ? -21.061 -3.774 25.093 1.00 92.81 146 GLU A CA 1
ATOM 1096 C C . GLU A 1 146 ? -20.091 -3.207 26.139 1.00 92.81 146 GLU A C 1
ATOM 1098 O O . GLU A 1 146 ? -20.249 -3.439 27.341 1.00 92.81 146 GLU A O 1
ATOM 1103 N N . LEU A 1 147 ? -19.132 -2.387 25.703 1.00 86.44 147 LEU A N 1
ATOM 1104 C CA . LEU A 1 147 ? -18.152 -1.775 26.592 1.00 86.44 147 LEU A CA 1
ATOM 1105 C C . LEU A 1 147 ? -18.804 -0.820 27.601 1.00 86.44 147 LEU A C 1
ATOM 1107 O O . LEU A 1 147 ? -18.500 -0.880 28.791 1.00 86.44 147 LEU A O 1
ATOM 1111 N N . ASN A 1 148 ? -19.731 0.030 27.156 1.00 86.38 148 ASN A N 1
ATOM 1112 C CA . ASN A 1 148 ? -20.465 0.936 28.042 1.00 86.38 148 ASN A CA 1
ATOM 1113 C C . ASN A 1 148 ? -21.389 0.177 29.012 1.00 86.38 148 ASN A C 1
ATOM 1115 O O . ASN A 1 148 ? -21.521 0.575 30.172 1.00 86.38 148 ASN A O 1
ATOM 1119 N N . ALA A 1 149 ? -22.001 -0.929 28.575 1.00 90.25 149 ALA A N 1
ATOM 1120 C CA . ALA A 1 149 ? -22.816 -1.792 29.431 1.00 90.25 149 ALA A CA 1
ATOM 1121 C C . ALA A 1 149 ? -21.991 -2.448 30.550 1.00 90.25 149 ALA A C 1
ATOM 1123 O O . ALA A 1 149 ? -22.499 -2.629 31.657 1.00 90.25 149 ALA A O 1
ATOM 1124 N N . GLY A 1 150 ? -20.705 -2.715 30.299 1.00 89.12 150 GLY A N 1
ATOM 1125 C CA . GLY A 1 150 ? -19.747 -3.190 31.299 1.00 89.12 150 GLY A CA 1
ATOM 1126 C C . GLY A 1 150 ? -19.419 -2.184 32.411 1.00 89.12 150 GLY A C 1
ATOM 1127 O O . GLY A 1 150 ? -18.750 -2.554 33.373 1.00 89.12 150 GLY A O 1
ATOM 1128 N N . ARG A 1 151 ? -19.885 -0.927 32.307 1.00 86.69 151 ARG A N 1
ATOM 1129 C CA . ARG A 1 151 ? -19.660 0.156 33.286 1.00 86.69 151 ARG A CA 1
ATOM 1130 C C . ARG A 1 151 ? -18.198 0.242 33.771 1.00 86.69 151 ARG A C 1
ATOM 1132 O O . ARG A 1 151 ? -17.954 0.187 34.983 1.00 86.69 151 ARG A O 1
ATOM 1139 N N . PRO A 1 152 ? -17.218 0.376 32.858 1.00 84.31 152 PRO A N 1
ATOM 1140 C CA . PRO A 1 152 ? -15.804 0.416 33.217 1.00 84.31 152 PRO A CA 1
ATOM 1141 C C . PRO A 1 152 ? -15.531 1.538 34.223 1.00 84.31 152 PRO A C 1
ATOM 1143 O O . PRO A 1 152 ? -15.973 2.670 34.036 1.00 84.31 152 PRO A O 1
ATOM 1146 N N . GLN A 1 153 ? -14.811 1.230 35.302 1.00 84.69 153 GLN A N 1
ATOM 1147 C CA . GLN A 1 153 ? -14.497 2.202 36.351 1.00 84.69 153 GLN A CA 1
ATOM 1148 C C . GLN A 1 153 ? -13.161 2.892 36.086 1.00 84.69 153 GLN A C 1
ATOM 1150 O O . GLN A 1 153 ? -12.167 2.246 35.753 1.00 84.69 153 GLN A O 1
ATOM 1155 N N . CYS A 1 154 ? -13.120 4.206 36.294 1.00 74.19 154 CYS A N 1
ATOM 1156 C CA . CYS A 1 154 ? -11.873 4.952 36.355 1.00 74.19 154 CYS A CA 1
ATOM 1157 C C . CYS A 1 154 ? -11.081 4.509 37.599 1.00 74.19 154 CYS A C 1
ATOM 1159 O O . CYS A 1 154 ? -11.572 4.693 38.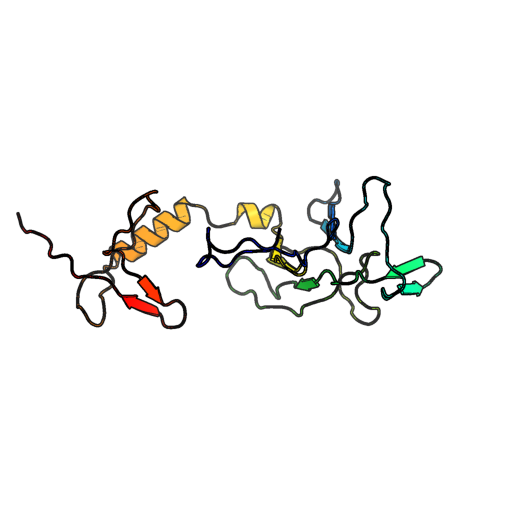715 1.00 74.19 154 CYS A O 1
ATOM 1161 N N . PRO A 1 155 ? -9.851 3.986 37.450 1.00 71.94 155 PRO A N 1
ATOM 1162 C CA . PRO A 1 155 ? -9.091 3.435 38.572 1.00 71.94 155 PRO A CA 1
ATOM 1163 C C . PRO A 1 155 ? -8.676 4.485 39.615 1.00 71.94 155 PRO A C 1
ATOM 1165 O O . PRO A 1 155 ? -8.363 4.123 40.743 1.00 71.94 155 PRO A O 1
ATOM 1168 N N . VAL A 1 156 ? -8.674 5.775 39.255 1.00 75.56 156 VAL A N 1
ATOM 1169 C CA . VAL A 1 156 ? -8.281 6.877 40.154 1.00 75.56 156 VAL A CA 1
ATOM 1170 C C . VAL A 1 156 ? -9.499 7.623 40.699 1.00 75.56 156 VAL A C 1
ATOM 1172 O O . VAL A 1 156 ? -9.581 7.888 41.892 1.00 75.56 156 VAL A O 1
ATOM 1175 N N . GLY A 1 157 ? -10.444 7.979 39.826 1.00 68.62 157 GLY A N 1
ATOM 1176 C CA . GLY A 1 157 ? -11.599 8.807 40.184 1.00 68.62 157 GLY A CA 1
ATOM 1177 C C . GLY A 1 157 ? -12.831 8.030 40.646 1.00 68.62 157 GLY A C 1
ATOM 1178 O O . GLY A 1 157 ? -13.788 8.666 41.069 1.00 68.62 157 GLY A O 1
ATOM 1179 N N . LEU A 1 158 ? -12.833 6.694 40.520 1.00 77.50 158 LEU A N 1
ATOM 1180 C CA . LEU A 1 158 ? -13.954 5.799 40.857 1.00 77.50 158 LEU A CA 1
ATOM 1181 C C . LEU A 1 158 ? -15.293 6.168 40.186 1.00 77.50 158 LEU A C 1
ATOM 1183 O O . LEU A 1 158 ? -16.364 5.829 40.680 1.00 77.50 158 LEU A O 1
ATOM 1187 N N . ASN A 1 159 ? -15.227 6.852 39.043 1.00 79.19 159 ASN A N 1
ATOM 1188 C CA . ASN A 1 159 ? -16.380 7.174 38.209 1.00 79.19 159 ASN A CA 1
ATOM 1189 C C . ASN A 1 159 ? -16.535 6.144 37.089 1.00 79.19 159 ASN A C 1
ATOM 1191 O O . ASN A 1 159 ? -15.542 5.638 36.560 1.00 79.19 159 ASN A O 1
ATOM 1195 N N . THR A 1 160 ? -17.777 5.911 36.663 1.00 80.19 160 THR A N 1
ATOM 1196 C CA . THR A 1 160 ? -18.061 5.078 35.487 1.00 80.19 160 THR A CA 1
ATOM 1197 C C . THR A 1 160 ? -17.697 5.837 34.212 1.00 80.19 160 THR A C 1
ATOM 1199 O O . THR A 1 160 ? -18.182 6.943 33.984 1.00 80.19 160 THR A O 1
ATOM 1202 N N . LEU A 1 161 ? -16.847 5.246 33.378 1.00 80.94 161 LEU A N 1
ATOM 1203 C CA . LEU A 1 161 ? -16.454 5.782 32.081 1.00 80.94 161 LEU A CA 1
ATOM 1204 C C . LEU A 1 161 ? -17.509 5.435 31.024 1.00 80.94 161 LEU A C 1
ATOM 1206 O O . LEU A 1 161 ? -18.043 4.327 31.010 1.00 80.94 161 LEU A O 1
ATOM 1210 N N . VAL A 1 162 ? -17.776 6.379 30.118 1.00 83.19 162 VAL A N 1
ATOM 1211 C CA . VAL A 1 162 ? -18.693 6.199 28.985 1.00 83.19 162 VAL A CA 1
ATOM 1212 C C . VAL A 1 162 ? -18.003 6.662 27.707 1.00 83.19 162 VAL A C 1
ATOM 1214 O O . VAL A 1 162 ? -17.538 7.800 27.625 1.00 83.19 162 VAL A O 1
ATOM 1217 N N . ILE A 1 163 ? -17.950 5.795 26.698 1.00 80.94 163 ILE A N 1
ATOM 1218 C CA . ILE A 1 163 ? -17.451 6.134 25.365 1.00 80.94 163 ILE A CA 1
ATOM 1219 C C . ILE A 1 163 ? -18.578 6.791 24.554 1.00 80.94 163 ILE A C 1
ATOM 1221 O O . ILE A 1 163 ? -19.628 6.170 24.351 1.00 80.94 163 ILE A O 1
ATOM 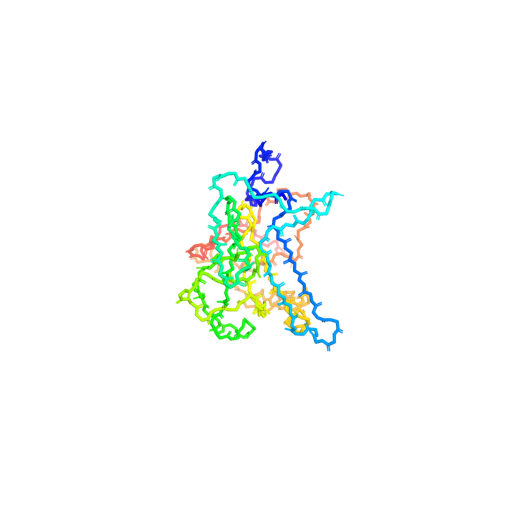1225 N N . PRO A 1 164 ? -18.389 8.032 24.067 1.00 74.56 164 PRO A N 1
ATOM 1226 C CA . PRO A 1 164 ? -19.410 8.751 23.314 1.00 74.56 164 PRO A CA 1
ATOM 1227 C C . PRO A 1 164 ? -19.579 8.206 21.887 1.00 74.56 164 PRO A C 1
ATOM 1229 O O . PRO A 1 164 ? -18.612 7.888 21.200 1.00 74.56 164 PRO A O 1
ATOM 1232 N N . ARG A 1 165 ? -20.829 8.170 21.399 1.00 67.75 165 ARG A N 1
ATOM 1233 C CA . ARG A 1 165 ? -21.196 7.645 20.064 1.00 67.75 165 ARG A CA 1
ATOM 1234 C C . ARG A 1 165 ? -20.991 8.632 18.897 1.00 67.75 165 ARG A C 1
ATOM 1236 O O . ARG A 1 165 ? -21.213 8.266 17.744 1.00 67.75 165 ARG A O 1
ATOM 1243 N N . LYS A 1 166 ? -20.623 9.895 19.151 1.00 62.16 166 LYS A N 1
ATOM 1244 C CA . LYS A 1 166 ? -20.493 10.934 18.110 1.00 62.16 166 LYS A CA 1
ATOM 1245 C C . LYS A 1 166 ? -19.189 11.722 18.230 1.00 62.16 166 LYS A C 1
ATOM 1247 O O . LYS A 1 166 ? -18.964 12.394 19.226 1.00 62.16 166 LYS A O 1
ATOM 1252 N N . LEU A 1 167 ? -18.443 11.774 17.125 1.00 53.91 167 LEU A N 1
ATOM 1253 C CA . LEU A 1 167 ? -17.707 12.970 16.707 1.00 53.91 167 LEU A CA 1
ATOM 1254 C C . LEU A 1 167 ? -18.749 14.020 16.289 1.00 53.91 167 LEU A C 1
ATOM 1256 O O . LEU A 1 167 ? -19.014 14.213 15.103 1.00 53.91 167 LEU A O 1
ATOM 1260 N N . SER A 1 168 ? -19.452 14.631 17.243 1.00 42.41 168 SER A N 1
ATOM 1261 C CA . SER A 1 168 ? -20.240 15.820 16.932 1.00 42.41 168 SER A CA 1
ATOM 1262 C C . SER A 1 168 ? -19.255 16.913 16.554 1.00 42.41 168 SER A C 1
ATOM 1264 O O . SER A 1 168 ? -18.469 17.368 17.379 1.00 42.41 168 SER A O 1
ATOM 1266 N N . SER A 1 169 ? -19.287 17.304 15.284 1.00 46.75 169 SER A N 1
ATOM 1267 C CA . SER A 1 169 ? -18.675 18.534 14.812 1.00 46.75 169 SER A CA 1
ATOM 1268 C C . SER A 1 169 ? -19.021 19.668 15.778 1.00 46.75 169 SER A C 1
ATOM 1270 O O . SER A 1 169 ? -20.203 19.941 15.992 1.00 46.75 169 SER A O 1
ATOM 1272 N N . VAL A 1 170 ? -17.991 20.344 16.285 1.00 41.72 170 VAL A N 1
ATOM 1273 C CA . VAL A 1 170 ? -18.086 21.599 17.043 1.00 41.72 170 VAL A CA 1
ATOM 1274 C C . VAL A 1 170 ? -18.590 21.438 18.481 1.00 41.72 170 VAL A C 1
ATOM 1276 O O . VAL A 1 170 ? -19.716 21.801 18.808 1.00 41.72 170 VAL A O 1
ATOM 1279 N N . ARG A 1 171 ? -17.704 20.970 19.359 1.00 42.75 171 ARG A N 1
ATOM 1280 C CA . ARG A 1 171 ? -17.381 21.612 20.645 1.00 42.75 171 ARG A CA 1
ATOM 1281 C C . ARG A 1 171 ? -16.140 20.922 21.202 1.00 42.75 171 ARG A C 1
ATOM 1283 O O . ARG A 1 171 ? -16.111 19.698 21.269 1.00 42.75 171 ARG A O 1
ATOM 1290 N N . ASP A 1 172 ? -15.133 21.711 21.567 1.00 47.06 172 ASP A N 1
ATOM 1291 C CA . ASP A 1 172 ? -14.116 21.305 22.536 1.00 47.06 172 ASP A CA 1
ATOM 1292 C C . ASP A 1 172 ? -14.850 21.009 23.849 1.00 47.06 172 ASP A C 1
ATOM 1294 O O . ASP A 1 172 ? -14.949 21.863 24.732 1.00 47.06 172 ASP A O 1
ATOM 1298 N N . ASP A 1 173 ? -15.461 19.831 23.960 1.00 53.03 173 ASP A N 1
ATOM 1299 C CA . ASP A 1 173 ? -15.942 19.357 25.244 1.00 53.03 173 ASP A CA 1
ATOM 1300 C C . ASP A 1 173 ? -14.689 19.022 26.049 1.00 53.03 173 ASP A C 1
ATOM 1302 O O . ASP A 1 173 ? -14.155 17.915 26.010 1.00 53.03 173 ASP A O 1
ATOM 1306 N N . LEU A 1 174 ? -14.239 20.013 26.825 1.00 52.03 174 LEU A N 1
ATOM 1307 C CA . LEU A 1 174 ? -13.223 19.905 27.879 1.00 52.03 174 LEU A CA 1
ATOM 1308 C C . LEU A 1 174 ? -13.508 18.749 28.863 1.00 52.03 174 LEU A C 1
ATOM 1310 O O . LEU A 1 174 ? -12.659 18.424 29.691 1.00 52.03 174 LEU A O 1
ATOM 1314 N N . ASN A 1 175 ? -14.683 18.118 28.748 1.00 55.50 175 ASN A N 1
ATOM 1315 C CA . ASN A 1 175 ? -15.151 16.999 29.541 1.00 55.50 175 ASN A CA 1
ATOM 1316 C C . ASN A 1 175 ? -15.039 15.612 28.890 1.00 55.50 175 ASN A C 1
ATOM 1318 O O . ASN A 1 175 ? -15.480 14.636 29.496 1.00 55.50 175 ASN A O 1
ATOM 1322 N N . GLN A 1 176 ? -14.447 15.480 27.700 1.00 55.28 176 GLN A N 1
ATOM 1323 C CA . GLN A 1 176 ? -14.274 14.163 27.088 1.00 55.28 176 GLN A CA 1
ATOM 1324 C C . GLN A 1 176 ? -13.115 13.386 27.745 1.00 55.28 176 GLN A C 1
ATOM 1326 O O . GLN A 1 176 ? -12.010 13.921 27.858 1.00 55.28 176 GLN A O 1
ATOM 1331 N N . PRO A 1 177 ? -13.325 12.128 28.179 1.00 61.38 177 PRO A N 1
ATOM 1332 C CA . PRO A 1 177 ? -12.243 11.301 28.691 1.00 61.38 177 PRO A CA 1
ATOM 1333 C C . PRO A 1 177 ? -11.276 10.897 27.566 1.00 61.38 177 PRO A C 1
ATOM 1335 O O . PRO A 1 177 ? -11.690 10.417 26.511 1.00 61.38 177 PRO A O 1
ATOM 1338 N N . TYR A 1 178 ? -9.980 11.062 27.813 1.00 61.91 178 TYR A N 1
ATOM 1339 C CA . TYR A 1 178 ? -8.882 10.704 26.917 1.00 61.91 178 TYR A CA 1
ATOM 1340 C C . TYR A 1 178 ? -8.288 9.361 27.317 1.00 61.91 178 TYR A C 1
ATOM 1342 O O . TYR A 1 178 ? -7.994 9.169 28.492 1.00 61.91 178 TYR A O 1
ATOM 1350 N N . VAL A 1 179 ? -8.055 8.467 26.352 1.00 61.25 179 VAL A N 1
ATOM 1351 C CA . VAL A 1 179 ? -7.365 7.185 26.571 1.00 61.25 179 VAL A CA 1
ATOM 1352 C C . VAL A 1 179 ? -5.941 7.259 26.020 1.00 61.25 179 VAL A C 1
ATOM 1354 O O . VAL A 1 179 ? -5.733 7.532 24.838 1.00 61.25 179 VAL A O 1
ATOM 1357 N N . TYR A 1 180 ? -4.949 6.973 26.855 1.00 61.78 180 TYR A N 1
ATOM 1358 C CA . TYR A 1 180 ? -3.549 6.878 26.455 1.00 61.78 180 TYR A CA 1
ATOM 1359 C C . TYR A 1 180 ? -3.277 5.507 25.833 1.00 61.78 180 TYR A C 1
ATOM 1361 O O . TYR A 1 180 ? -3.048 4.535 26.545 1.00 61.78 180 TYR A O 1
ATOM 1369 N N . LEU A 1 181 ? -3.256 5.419 24.502 1.00 52.44 181 LEU A N 1
ATOM 1370 C CA . LEU A 1 181 ? -3.119 4.144 23.776 1.00 52.44 181 LEU A CA 1
ATOM 1371 C C . LEU A 1 181 ? -1.860 3.334 24.143 1.00 52.44 181 LEU A C 1
ATOM 1373 O O . LEU A 1 181 ? -1.884 2.111 24.076 1.00 52.44 181 LEU A O 1
ATOM 1377 N N . ASN A 1 182 ? -0.784 3.992 24.586 1.00 49.84 182 ASN A N 1
ATOM 1378 C CA . ASN A 1 182 ? 0.459 3.318 24.979 1.00 49.84 182 ASN A CA 1
ATOM 1379 C C . ASN A 1 182 ? 0.386 2.621 26.349 1.00 49.84 182 ASN A C 1
ATOM 1381 O O . ASN A 1 182 ? 1.215 1.760 26.630 1.00 49.84 182 ASN A O 1
ATOM 1385 N N . CYS A 1 183 ? -0.540 3.015 27.228 1.00 64.81 183 CYS A N 1
ATOM 1386 C CA . CYS A 1 183 ? -0.595 2.511 28.607 1.00 64.81 183 CYS A CA 1
ATOM 1387 C C . CYS A 1 183 ? -2.011 2.241 29.138 1.00 64.81 183 CYS A C 1
ATOM 1389 O O . CYS A 1 183 ? -2.157 1.832 30.284 1.00 64.81 183 CYS A O 1
ATOM 1391 N N . GLY A 1 184 ? -3.052 2.473 28.337 1.00 52.47 184 GLY A N 1
ATOM 1392 C CA . GLY A 1 184 ? -4.454 2.230 28.683 1.00 52.47 184 GLY A CA 1
ATOM 1393 C C . GLY A 1 184 ? -5.062 3.199 29.703 1.00 52.47 184 GLY A C 1
ATOM 1394 O O . GLY A 1 184 ? -6.243 3.076 30.012 1.00 52.47 184 GLY A O 1
ATOM 1395 N N . HIS A 1 185 ? -4.301 4.163 30.231 1.00 60.97 185 HIS A N 1
ATOM 1396 C CA . HIS A 1 185 ? -4.817 5.123 31.209 1.00 60.97 185 HIS A CA 1
ATOM 1397 C C . HIS A 1 185 ? -5.911 6.011 30.612 1.00 60.97 185 HIS A C 1
ATOM 1399 O O . HIS A 1 185 ? -5.840 6.376 29.440 1.00 60.97 185 HIS A O 1
ATOM 1405 N N . VAL A 1 186 ? -6.892 6.394 31.434 1.00 60.00 186 VAL A N 1
ATOM 1406 C CA . VAL A 1 186 ? -7.999 7.273 31.034 1.00 60.00 186 VAL A CA 1
ATOM 1407 C C . VAL A 1 186 ? -8.022 8.535 31.902 1.00 60.00 186 VAL A C 1
ATOM 1409 O O . VAL A 1 186 ? -7.994 8.425 33.125 1.00 60.00 186 VAL A O 1
ATOM 1412 N N . GLN A 1 187 ? -8.087 9.725 31.293 1.00 64.81 187 GLN A N 1
ATOM 1413 C CA . GLN A 1 187 ? -8.158 11.025 31.979 1.00 64.81 187 GLN A CA 1
ATOM 1414 C C . GLN A 1 187 ? -9.389 11.821 31.523 1.00 64.81 187 GLN A C 1
ATOM 1416 O O . GLN A 1 187 ? -9.517 12.102 30.340 1.00 64.81 187 GLN A O 1
ATOM 1421 N N . GLY A 1 188 ? -10.260 12.244 32.445 1.00 59.81 188 GLY A N 1
ATOM 1422 C CA . GLY A 1 188 ? -11.403 13.125 32.161 1.00 59.81 188 GLY A CA 1
ATOM 1423 C C . GLY A 1 188 ? -11.991 13.742 33.442 1.00 59.81 188 GLY A C 1
ATOM 1424 O O . GLY A 1 188 ? -11.733 13.213 34.528 1.00 59.81 188 GLY A O 1
ATOM 1425 N N . PRO A 1 189 ? -12.728 14.866 33.362 1.00 50.53 189 PRO A N 1
ATOM 1426 C CA . PRO A 1 189 ? -13.305 15.522 34.534 1.00 50.53 189 PRO A CA 1
ATOM 1427 C C . PRO A 1 189 ? -14.550 14.804 35.074 1.00 50.53 189 PRO A C 1
ATOM 1429 O O . PRO A 1 189 ? -15.231 14.053 34.379 1.00 50.53 189 PRO A O 1
ATOM 1432 N N . VAL A 1 190 ? -14.823 15.043 36.357 1.00 50.31 190 VAL A N 1
ATOM 1433 C CA . VAL A 1 190 ? -15.915 14.442 37.133 1.00 50.31 190 VAL A CA 1
ATOM 1434 C C . VAL A 1 190 ? -17.255 15.060 36.718 1.00 50.31 190 VAL A C 1
ATOM 1436 O O . VAL A 1 190 ? -17.467 16.253 36.920 1.00 50.31 190 VAL A O 1
ATOM 1439 N N . LEU A 1 191 ? -18.176 14.260 36.173 1.00 45.97 191 LEU A N 1
ATOM 1440 C CA . LEU A 1 191 ? -19.585 14.634 36.016 1.00 45.97 191 LEU A CA 1
ATOM 1441 C C . LEU A 1 191 ? -20.374 14.038 37.186 1.00 45.97 191 LEU A C 1
ATOM 1443 O O . LEU A 1 191 ? -20.594 12.830 37.237 1.00 45.97 191 LEU A O 1
ATOM 1447 N N . TYR A 1 192 ? -20.785 14.886 38.130 1.00 37.59 192 TYR A N 1
ATOM 1448 C CA . TYR A 1 192 ? -21.824 14.531 39.094 1.00 37.59 192 TYR A CA 1
ATOM 1449 C C . TYR A 1 192 ? -23.132 14.336 38.320 1.00 37.59 192 TYR A C 1
ATOM 1451 O O . TYR A 1 192 ? -23.579 15.249 37.623 1.00 37.59 192 TYR A O 1
ATOM 1459 N N . LEU A 1 193 ? -23.735 13.151 38.418 1.00 39.06 193 LEU A N 1
ATOM 1460 C CA . LEU A 1 193 ? -25.131 12.976 38.034 1.00 39.06 193 LEU A CA 1
ATOM 1461 C C . LEU A 1 193 ? -25.965 13.777 39.038 1.00 39.06 193 LEU A C 1
ATOM 1463 O O . LEU A 1 193 ? -25.887 13.523 40.237 1.00 39.06 193 LEU A O 1
ATOM 1467 N N . ALA A 1 194 ? -26.708 14.771 38.554 1.00 36.53 194 ALA A N 1
ATOM 1468 C CA . ALA A 1 194 ? -27.794 15.349 39.328 1.00 36.53 194 ALA A CA 1
ATOM 1469 C C . ALA A 1 194 ? -28.859 14.258 39.502 1.00 36.53 194 ALA A C 1
ATOM 1471 O O . ALA A 1 194 ? -29.332 13.694 38.514 1.00 36.53 194 ALA A O 1
ATOM 1472 N N . GLU A 1 195 ? -29.146 13.920 40.753 1.00 34.09 195 GLU A N 1
ATOM 1473 C CA . GLU A 1 195 ? -30.285 13.092 41.138 1.00 34.09 195 GLU A CA 1
ATOM 1474 C C . GLU A 1 195 ? -31.570 13.920 40.960 1.00 34.09 195 GLU A C 1
ATOM 1476 O O . GLU A 1 195 ? -31.624 15.056 41.435 1.00 34.09 195 GLU A O 1
ATOM 1481 N N . ASP A 1 196 ? -32.570 13.345 40.284 1.00 38.50 196 ASP A N 1
ATOM 1482 C CA . ASP A 1 196 ? -33.992 13.712 40.393 1.00 38.50 196 ASP A CA 1
ATOM 1483 C C . ASP A 1 196 ? -34.722 12.584 41.140 1.00 38.50 196 ASP A C 1
ATOM 1485 O O . ASP A 1 196 ? -34.467 11.398 40.802 1.00 38.50 196 ASP A O 1
#

Organism: NCBI:txid189913

InterPro domains:
  IPR006800 Pellino family [PTHR12098] (1-189)
  IPR048334 Pellino, FHA domain [PF04710] (1-142)
  IPR048335 Pellino, RING domain [PF20723] (147-189)

Sequence (196 aa):
MDTVAGDKNGQSKVLQSTISRFACRIISDRNDVNNCRIYAAGFDSSRNIFLGEKATKWSENHEIDGLTTNGVLIMHPRGDFCGGDATCGPWRETSVGGAGLPCQAETNVLRDGTMIDLCGATLLWRSAEGLKNSPTKRDLEALVDELNAGRPQCPVGLNTLVIPRKLSSVRDDLNQPYVYLNCGHVQGPVLYLAED

pLDDT: mean 81.06, std 16.82, range [34.09, 98.0]

Foldseek 3Di:
DFDDDPVCVPPDDPPDDPFDPFAKDWDADPVDLQFIFIAGGDADPVRDGDADPPWAWDDDPNDIKTAHPQFKKKWDWDPDPPPPPTDTGDIFTAIRVRDTDPPDPDGRGDDAQMWIDRPRDIDGDHRPVRVVVDDDLVNVVVVLVVQLVVQDAQPPPRHGDHDDPDPPPDDPPQAHWDADPVPRHIDGDDDDDDDD